Protein AF-A0A818ZG20-F1 (afdb_monomer_lite)

Sequence (237 aa):
MASTTALTSLAEIEESLRQISISDFTELKSYAKPPLAYLAIFEGIGVLLDPSKKAWEWTDDKKLMSGNKNDFLQRLFNFDKDNINNEQIERLKSILARNDCQPAHLASISTLCSKLGLWLQAILEYATQRQQSNQHIQAQTINLPRYLATLFALDENSVEIGQKATACVLAAAWCRHDHRLANNLLRHRRLFTLTEVFKAITMLDAARRIRVYEKQLKRLELCQTKPKVTKLGKIKK

pLDDT: mean 81.08, std 12.12, range [26.78, 93.75]

Structure (mmCIF, N/CA/C/O backbone):
data_AF-A0A818ZG20-F1
#
_entry.id   AF-A0A818ZG20-F1
#
loop_
_atom_site.group_PDB
_atom_site.id
_atom_site.type_symbol
_atom_site.label_atom_id
_atom_site.label_alt_id
_atom_site.label_comp_id
_atom_site.label_asym_id
_atom_site.label_entity_id
_atom_site.label_seq_id
_atom_site.pdbx_PDB_ins_code
_atom_site.Cartn_x
_atom_site.Cartn_y
_atom_site.Cartn_z
_atom_site.occupancy
_atom_site.B_iso_or_equiv
_atom_site.auth_seq_id
_atom_site.auth_comp_id
_atom_site.auth_asym_id
_atom_site.auth_atom_id
_atom_site.pdbx_PDB_model_num
ATOM 1 N N . MET A 1 1 ? -14.762 -17.375 -8.458 1.00 26.78 1 MET A N 1
ATOM 2 C CA . MET A 1 1 ? -14.739 -17.009 -7.027 1.00 26.78 1 MET A CA 1
ATOM 3 C C . MET A 1 1 ? -13.927 -15.731 -6.897 1.00 26.78 1 MET A C 1
ATOM 5 O O . MET A 1 1 ? -12.712 -15.781 -6.792 1.00 26.78 1 MET A O 1
ATOM 9 N N . ALA A 1 2 ? -14.600 -14.598 -7.099 1.00 27.95 2 ALA A N 1
ATOM 10 C CA . ALA A 1 2 ? -14.004 -13.270 -7.179 1.00 27.95 2 ALA A CA 1
ATOM 11 C C . ALA A 1 2 ? -14.020 -12.641 -5.783 1.00 27.95 2 ALA A C 1
ATOM 13 O O . ALA A 1 2 ? -15.015 -12.048 -5.373 1.00 27.95 2 ALA A O 1
ATOM 14 N N . SER A 1 3 ? -12.948 -12.842 -5.025 1.00 31.19 3 SER A N 1
ATOM 15 C CA . SER A 1 3 ? -12.778 -12.207 -3.723 1.00 31.19 3 SER A CA 1
ATOM 16 C C . SER A 1 3 ? -12.498 -10.715 -3.930 1.00 31.19 3 SER A C 1
ATOM 18 O O . SER A 1 3 ? -11.393 -10.334 -4.297 1.00 31.19 3 SER A O 1
ATOM 20 N N . THR A 1 4 ? -13.527 -9.886 -3.733 1.00 38.53 4 THR A N 1
ATOM 21 C CA . THR A 1 4 ? -13.406 -8.510 -3.207 1.00 38.53 4 THR A CA 1
ATOM 22 C C . THR A 1 4 ? -12.472 -7.539 -3.951 1.00 38.53 4 THR A C 1
ATOM 24 O O . THR A 1 4 ? -11.946 -6.600 -3.364 1.00 38.53 4 THR A O 1
ATOM 27 N N . THR A 1 5 ? -12.311 -7.679 -5.268 1.00 38.28 5 THR A N 1
ATOM 28 C CA . THR A 1 5 ? -11.611 -6.703 -6.126 1.00 38.28 5 THR A CA 1
ATOM 29 C C . THR A 1 5 ? -12.498 -5.505 -6.484 1.00 38.28 5 THR A C 1
ATOM 31 O O . THR A 1 5 ? -12.703 -5.197 -7.658 1.00 38.28 5 THR A O 1
ATOM 34 N N . ALA A 1 6 ? -13.057 -4.832 -5.483 1.00 35.72 6 ALA A N 1
ATOM 35 C CA . ALA A 1 6 ? -13.779 -3.584 -5.681 1.00 35.72 6 ALA A CA 1
ATOM 36 C C . ALA A 1 6 ? -13.383 -2.596 -4.585 1.00 35.72 6 ALA A C 1
ATOM 38 O O . ALA A 1 6 ? -13.971 -2.590 -3.514 1.00 35.72 6 ALA A O 1
ATOM 39 N N . LEU A 1 7 ? -12.379 -1.775 -4.896 1.00 42.69 7 LEU A N 1
ATOM 40 C CA . LEU A 1 7 ? -12.377 -0.356 -4.543 1.00 42.69 7 LEU A CA 1
ATOM 41 C C . LEU A 1 7 ? -12.761 -0.061 -3.086 1.00 42.69 7 LEU A C 1
ATOM 43 O O . LEU A 1 7 ? -13.851 0.418 -2.804 1.00 42.69 7 LEU A O 1
ATOM 47 N N . THR A 1 8 ? -11.829 -0.294 -2.174 1.00 53.31 8 THR A N 1
ATOM 48 C CA . THR A 1 8 ? -11.592 0.723 -1.158 1.00 53.31 8 THR A CA 1
ATOM 49 C C . THR A 1 8 ? -10.196 1.256 -1.404 1.00 53.31 8 THR A C 1
ATOM 51 O O . THR A 1 8 ? -9.191 0.657 -1.024 1.00 53.31 8 THR A O 1
ATOM 54 N N . SER A 1 9 ? -10.101 2.355 -2.156 1.00 72.31 9 SER A N 1
ATOM 55 C CA . SER A 1 9 ? -8.830 3.077 -2.235 1.00 72.31 9 SER A CA 1
ATOM 56 C C . SER A 1 9 ? -8.353 3.378 -0.807 1.00 72.31 9 SER A C 1
ATOM 58 O O . SER A 1 9 ? -9.174 3.559 0.090 1.00 72.31 9 SER A O 1
ATOM 60 N N . LEU A 1 10 ? -7.039 3.425 -0.553 1.00 79.19 10 LEU A N 1
ATOM 61 C CA . LEU A 1 10 ? -6.519 3.727 0.792 1.00 79.19 10 LEU A CA 1
ATOM 62 C C . LEU A 1 10 ? -7.192 4.981 1.389 1.00 79.19 10 LEU A C 1
ATOM 64 O O . LEU A 1 10 ? -7.510 4.997 2.570 1.00 79.19 10 LEU A O 1
ATOM 68 N N . ALA A 1 11 ? -7.530 5.961 0.544 1.00 78.69 11 ALA A N 1
ATOM 69 C CA . ALA A 1 11 ? -8.326 7.129 0.910 1.00 78.69 11 ALA A CA 1
ATOM 70 C C . ALA A 1 11 ? -9.743 6.786 1.420 1.00 78.69 11 ALA A C 1
ATOM 72 O O . ALA A 1 11 ? -10.141 7.270 2.474 1.00 78.69 11 ALA A O 1
ATOM 73 N N . GLU A 1 12 ? -10.496 5.927 0.732 1.00 80.50 12 GLU A N 1
ATOM 74 C CA . GLU A 1 12 ? -11.830 5.478 1.171 1.00 80.50 12 GLU A CA 1
ATOM 75 C C . GLU A 1 12 ? -11.778 4.699 2.494 1.00 80.50 12 GLU A C 1
ATOM 77 O O . GLU A 1 12 ? -12.680 4.806 3.333 1.00 80.50 12 GLU A O 1
ATOM 82 N N . ILE A 1 13 ? -10.702 3.937 2.719 1.00 84.12 13 ILE A N 1
ATOM 83 C CA . ILE A 1 13 ? -10.474 3.244 3.994 1.00 84.12 13 ILE A CA 1
ATOM 84 C C . ILE A 1 13 ? -10.198 4.261 5.104 1.00 84.12 13 ILE A C 1
ATOM 86 O O . ILE A 1 13 ? -10.796 4.181 6.178 1.00 84.12 13 ILE A O 1
ATOM 90 N N . GLU A 1 14 ? -9.338 5.248 4.853 1.00 85.12 14 GLU A N 1
ATOM 91 C CA . GLU A 1 14 ? -9.049 6.326 5.803 1.00 85.12 14 GLU A CA 1
ATOM 92 C C . GLU A 1 14 ? -10.299 7.159 6.129 1.00 85.12 14 GLU A C 1
ATOM 94 O O . GLU A 1 14 ? -10.539 7.493 7.292 1.00 85.12 14 GLU A O 1
ATOM 99 N N . GLU A 1 15 ? -11.148 7.448 5.142 1.00 83.94 15 GLU A N 1
ATOM 100 C CA . GLU A 1 15 ? -12.447 8.096 5.355 1.00 83.94 15 GLU A CA 1
ATOM 101 C C . GLU A 1 15 ? -13.373 7.235 6.221 1.00 83.94 15 GLU A C 1
ATOM 103 O O . GLU A 1 15 ? -13.968 7.725 7.187 1.00 83.94 15 GLU A O 1
ATOM 108 N N . SER A 1 16 ? -13.433 5.931 5.947 1.00 83.88 16 SER A N 1
ATOM 109 C CA . SER A 1 16 ? -14.210 4.976 6.740 1.00 83.88 16 SER A CA 1
ATOM 110 C C . SER A 1 16 ? -13.717 4.884 8.189 1.00 83.88 16 SER A C 1
ATOM 112 O O . SER A 1 16 ? -14.530 4.725 9.108 1.00 83.88 16 SER A O 1
ATOM 114 N N . LEU A 1 17 ? -12.405 5.012 8.413 1.00 84.56 17 LEU A N 1
ATOM 115 C CA . LEU A 1 17 ? -11.787 5.071 9.739 1.00 84.56 17 LEU A CA 1
ATOM 116 C C . LEU A 1 17 ? -12.131 6.373 10.483 1.00 84.56 17 LEU A C 1
ATOM 118 O O . LEU A 1 17 ? -12.406 6.343 11.683 1.00 84.56 17 LEU A O 1
ATOM 122 N N . ARG A 1 18 ? -12.214 7.517 9.789 1.00 83.75 18 ARG A N 1
ATOM 123 C CA . ARG A 1 18 ? -12.655 8.791 10.401 1.00 83.75 18 ARG A CA 1
ATOM 124 C C . ARG A 1 18 ? -14.087 8.720 10.936 1.00 83.75 18 ARG A C 1
ATOM 126 O O . ARG A 1 18 ? -14.400 9.364 11.937 1.00 83.75 18 ARG A O 1
ATOM 133 N N . GLN A 1 19 ? -14.935 7.910 10.305 1.00 83.25 19 GLN A N 1
ATOM 134 C CA . GLN A 1 19 ? -16.335 7.704 10.691 1.00 83.25 19 GLN A CA 1
ATOM 135 C C . GLN A 1 19 ? -16.535 6.673 11.819 1.00 83.25 19 GLN A C 1
ATOM 137 O O . GLN A 1 19 ? -17.674 6.343 12.138 1.00 83.25 19 GLN A O 1
ATOM 142 N N . ILE A 1 20 ? -15.471 6.133 12.429 1.00 81.62 20 ILE A N 1
ATOM 143 C CA . ILE A 1 20 ? -15.605 5.200 13.561 1.00 81.62 20 ILE A CA 1
ATOM 144 C C . ILE A 1 20 ? -16.333 5.875 14.734 1.00 81.62 20 ILE A C 1
ATOM 146 O O . ILE A 1 20 ? -16.061 7.038 15.061 1.00 81.62 20 ILE A O 1
ATOM 150 N N . SER A 1 21 ? -17.240 5.139 15.381 1.00 80.44 21 SER A N 1
ATOM 151 C CA . SER A 1 21 ? -17.970 5.626 16.548 1.00 80.44 21 SER A CA 1
ATOM 152 C C . SER A 1 21 ? -17.028 5.818 17.746 1.00 80.44 21 SER A C 1
ATOM 154 O O . SER A 1 21 ? -16.005 5.150 17.889 1.00 80.44 21 SER A O 1
ATOM 156 N N . ILE A 1 22 ? -17.332 6.784 18.615 1.00 79.00 22 ILE A N 1
ATOM 157 C CA . ILE A 1 22 ? -16.528 6.999 19.830 1.00 79.00 22 ILE A CA 1
ATOM 158 C C . ILE A 1 22 ? -16.702 5.813 20.793 1.00 79.00 22 ILE A C 1
ATOM 160 O O . ILE A 1 22 ? -15.735 5.436 21.451 1.00 79.00 22 ILE A O 1
ATOM 164 N N . SER A 1 23 ? -17.891 5.197 20.812 1.00 80.75 23 SER A N 1
ATOM 165 C CA . SER A 1 23 ? -18.213 4.021 21.625 1.00 80.75 23 SER A CA 1
ATOM 166 C C . SER A 1 23 ? -17.304 2.834 21.310 1.00 80.75 23 SER A C 1
ATOM 168 O O . SER A 1 23 ? -16.677 2.314 22.231 1.00 80.75 23 SER A O 1
ATOM 170 N N . ASP A 1 24 ? -17.117 2.489 20.030 1.00 81.25 24 ASP A N 1
ATOM 171 C CA . ASP A 1 24 ? -16.260 1.357 19.630 1.00 81.25 24 ASP A CA 1
ATOM 172 C C . ASP A 1 24 ? -14.813 1.551 20.117 1.00 81.25 24 ASP A C 1
ATOM 174 O O . ASP A 1 24 ? -14.146 0.617 20.560 1.00 81.25 24 ASP A O 1
ATOM 178 N N . PHE A 1 25 ? -14.319 2.794 20.077 1.00 83.38 25 PHE A N 1
ATOM 179 C CA . PHE A 1 25 ? -12.977 3.125 20.560 1.00 83.38 25 PHE A CA 1
ATOM 180 C C . PHE A 1 25 ? -12.875 3.061 22.092 1.00 83.38 25 PHE A C 1
ATOM 182 O O . PHE A 1 25 ? -11.857 2.621 22.629 1.00 83.38 25 PHE A O 1
ATOM 189 N N . THR A 1 26 ? -13.917 3.481 22.815 1.00 83.50 26 THR A N 1
ATOM 190 C CA . THR A 1 26 ? -13.950 3.369 24.282 1.00 83.50 26 THR A CA 1
ATOM 191 C C . THR A 1 26 ? -14.066 1.923 24.756 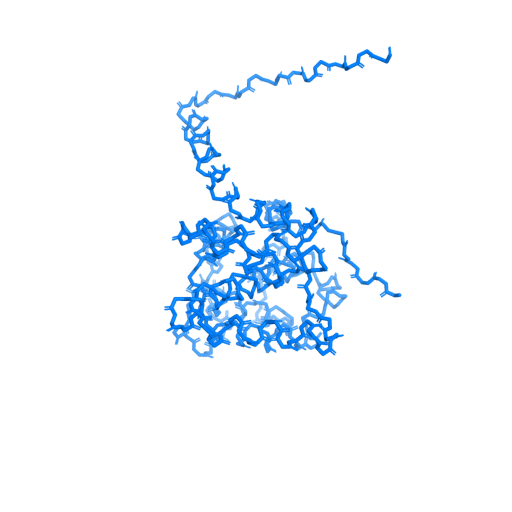1.00 83.50 26 THR A C 1
ATOM 193 O O . THR A 1 26 ? -13.383 1.550 25.709 1.00 83.50 26 THR A O 1
ATOM 196 N N . GLU A 1 27 ? -14.847 1.090 24.063 1.00 84.25 27 GLU A N 1
ATOM 197 C CA . GLU A 1 27 ? -14.943 -0.348 24.332 1.00 84.25 27 GLU A CA 1
ATOM 198 C C . GLU A 1 27 ? -13.582 -1.015 24.159 1.00 84.25 27 GLU A C 1
ATOM 200 O O . GLU A 1 27 ? -13.114 -1.732 25.043 1.00 84.25 27 GLU A O 1
ATOM 205 N N . LEU A 1 28 ? -12.887 -0.688 23.072 1.00 83.56 28 LEU A N 1
ATOM 206 C CA . LEU A 1 28 ? -11.559 -1.209 22.793 1.00 83.56 28 LEU A CA 1
ATOM 207 C C . LEU A 1 28 ? -10.544 -0.866 23.899 1.00 83.56 28 LEU A C 1
ATOM 209 O O . LEU A 1 28 ? -9.770 -1.724 24.326 1.00 83.56 28 LEU A O 1
ATOM 213 N N . LYS A 1 29 ? -10.581 0.362 24.432 1.00 81.69 29 LYS A N 1
ATOM 214 C CA . LYS A 1 29 ? -9.741 0.769 25.572 1.00 81.69 29 LYS A CA 1
ATOM 215 C C . LYS A 1 29 ? -10.071 0.033 26.870 1.00 81.69 29 LYS A C 1
ATOM 217 O O . LYS A 1 29 ? -9.186 -0.146 27.709 1.00 81.69 29 LYS A O 1
ATOM 222 N N . SER A 1 30 ? -11.332 -0.357 27.051 1.00 83.88 30 SER A N 1
ATOM 223 C CA . SER A 1 30 ? -11.817 -0.957 28.296 1.00 83.88 30 SER A CA 1
ATOM 224 C C . SER A 1 30 ? -11.324 -2.393 28.520 1.00 83.88 30 SER A C 1
ATOM 226 O O . SER A 1 30 ? -11.324 -2.870 29.655 1.00 83.88 30 SER A O 1
ATOM 228 N N . TYR A 1 31 ? -10.825 -3.075 27.480 1.00 82.56 31 TYR A N 1
ATOM 229 C CA . TYR A 1 31 ? -10.349 -4.453 27.606 1.00 82.56 31 TYR A CA 1
ATOM 230 C C . TYR A 1 31 ? -9.143 -4.583 28.556 1.00 82.56 31 TYR A C 1
ATOM 232 O O . TYR A 1 31 ? -8.060 -4.007 28.368 1.00 82.56 31 TYR A O 1
ATOM 240 N N . ALA A 1 32 ? -9.308 -5.426 29.577 1.00 77.69 32 ALA A N 1
ATOM 241 C CA . ALA A 1 32 ? -8.210 -5.892 30.423 1.00 77.69 32 ALA A CA 1
ATOM 242 C C . ALA A 1 32 ? -7.350 -6.935 29.688 1.00 77.69 32 ALA A C 1
ATOM 244 O O . ALA A 1 32 ? -6.125 -6.831 29.696 1.00 77.69 32 ALA A O 1
ATOM 245 N N . LYS A 1 33 ? -8.005 -7.886 29.006 1.00 82.56 33 LYS A N 1
ATOM 246 C CA . LYS A 1 33 ? -7.402 -8.880 28.108 1.00 82.56 33 LYS A CA 1
ATOM 247 C C . LYS A 1 33 ? -8.130 -8.824 26.759 1.00 82.56 33 LYS A C 1
ATOM 249 O O . LYS A 1 33 ? -9.299 -9.204 26.712 1.00 82.56 33 LYS A O 1
ATOM 254 N N . PRO A 1 34 ? -7.503 -8.296 25.701 1.00 83.38 34 PRO A N 1
ATOM 255 C CA . PRO A 1 34 ? -8.147 -8.159 24.403 1.00 83.38 34 PRO A CA 1
ATOM 256 C C . PRO A 1 34 ? -8.213 -9.515 23.669 1.00 83.38 34 PRO A C 1
ATOM 258 O O . PRO A 1 34 ? -7.368 -10.384 23.899 1.00 83.38 34 PRO A O 1
ATOM 261 N N . PRO A 1 35 ? -9.188 -9.699 22.763 1.00 84.62 35 PRO A N 1
ATOM 262 C CA . PRO A 1 35 ? -9.198 -10.798 21.798 1.00 84.62 35 PRO A CA 1
ATOM 263 C C . PRO A 1 35 ? -7.903 -10.891 20.971 1.00 84.62 35 PRO A C 1
ATOM 265 O O . PRO A 1 35 ? -7.295 -9.868 20.650 1.00 84.62 35 PRO A O 1
ATOM 268 N N . LEU A 1 36 ? -7.531 -12.107 20.550 1.00 84.44 36 LEU A N 1
ATOM 269 C CA . LEU A 1 36 ? -6.322 -12.366 19.745 1.00 84.44 36 LEU A CA 1
ATOM 270 C C . LEU A 1 36 ? -6.273 -11.539 18.450 1.00 84.44 36 LEU A C 1
ATOM 272 O O . LEU A 1 36 ? -5.216 -11.033 18.084 1.00 84.44 36 LEU A O 1
ATOM 276 N N . ALA A 1 37 ? -7.422 -11.322 17.808 1.00 84.62 37 ALA A N 1
ATOM 277 C CA . ALA A 1 37 ? -7.526 -10.488 16.612 1.00 84.62 37 ALA A CA 1
ATOM 278 C C . ALA A 1 37 ? -7.063 -9.039 16.840 1.00 84.62 37 ALA A C 1
ATOM 280 O O . ALA A 1 37 ? -6.375 -8.465 15.998 1.00 84.62 37 ALA A O 1
ATOM 281 N N . TYR A 1 38 ? -7.398 -8.446 17.992 1.00 85.06 38 TYR A N 1
ATOM 282 C CA . TYR A 1 38 ? -6.935 -7.098 18.320 1.00 85.06 38 TYR A CA 1
ATOM 283 C C . TYR A 1 38 ? -5.434 -7.075 18.557 1.00 85.06 38 TYR A C 1
ATOM 285 O O . TYR A 1 38 ? -4.766 -6.188 18.036 1.00 85.06 38 TYR A O 1
ATOM 293 N N . LEU A 1 39 ? -4.899 -8.065 19.274 1.00 86.25 39 LEU A N 1
ATOM 294 C CA . LEU A 1 39 ? -3.456 -8.175 19.482 1.00 86.25 39 LEU A CA 1
ATOM 295 C C . LEU A 1 39 ? -2.712 -8.243 18.148 1.00 86.25 39 LEU A C 1
ATOM 297 O O . LEU A 1 39 ? -1.753 -7.510 17.963 1.00 86.25 39 LEU A O 1
ATOM 301 N N . ALA A 1 40 ? -3.192 -9.039 17.190 1.00 86.81 40 ALA A N 1
ATOM 302 C CA . ALA A 1 40 ? -2.558 -9.145 15.880 1.00 86.81 40 ALA A CA 1
ATOM 303 C C . ALA A 1 40 ? -2.616 -7.827 15.079 1.00 86.81 40 ALA A C 1
ATOM 305 O O . ALA A 1 40 ? -1.621 -7.421 14.480 1.00 86.81 40 ALA A O 1
ATOM 306 N N . ILE A 1 41 ? -3.748 -7.113 15.090 1.00 88.31 41 ILE A N 1
ATOM 307 C CA . ILE A 1 41 ? -3.858 -5.812 14.407 1.00 88.31 41 ILE A CA 1
ATOM 308 C C . ILE A 1 41 ? -2.946 -4.768 15.050 1.00 88.31 41 ILE A C 1
ATOM 310 O O . ILE A 1 41 ? -2.248 -4.046 14.338 1.00 88.31 41 ILE A O 1
ATOM 314 N N . PHE A 1 42 ? -2.939 -4.671 16.377 1.00 87.38 42 PHE A N 1
ATOM 315 C CA . PHE A 1 42 ? -2.107 -3.694 17.072 1.00 87.38 42 PHE A CA 1
ATOM 316 C C . PHE A 1 42 ? -0.618 -4.039 17.000 1.00 87.38 42 PHE A C 1
ATOM 318 O O . PHE A 1 42 ? 0.184 -3.132 16.806 1.00 87.38 42 PHE A O 1
ATOM 325 N N . GLU A 1 43 ? -0.251 -5.323 17.003 1.00 87.75 43 GLU A N 1
ATOM 326 C CA . GLU A 1 43 ? 1.101 -5.786 16.668 1.00 87.75 43 GLU A CA 1
ATOM 327 C C . GLU A 1 43 ? 1.497 -5.298 15.264 1.00 87.75 43 GLU A C 1
ATOM 329 O O . GLU A 1 43 ? 2.586 -4.755 15.077 1.00 87.75 43 GLU A O 1
ATOM 334 N N . GLY A 1 44 ? 0.594 -5.400 14.281 1.00 87.19 44 GLY A N 1
ATOM 335 C CA . GLY A 1 44 ? 0.822 -4.897 12.925 1.00 87.19 44 GLY A CA 1
ATOM 336 C C . GLY A 1 44 ? 0.990 -3.374 12.852 1.00 87.19 44 GLY A C 1
ATOM 337 O O . GLY A 1 44 ? 1.955 -2.876 12.271 1.00 87.19 44 GLY A O 1
ATOM 338 N N . ILE A 1 45 ? 0.090 -2.617 13.485 1.00 88.19 45 ILE A N 1
ATOM 339 C CA . ILE A 1 45 ? 0.188 -1.149 13.602 1.00 88.19 45 ILE A CA 1
ATOM 340 C C . ILE A 1 45 ? 1.495 -0.755 14.298 1.00 88.19 45 ILE A C 1
ATOM 342 O O . ILE A 1 45 ? 2.163 0.205 13.909 1.00 88.19 45 ILE A O 1
ATOM 346 N N . GLY A 1 46 ? 1.872 -1.518 15.313 1.00 85.12 46 GLY A N 1
ATOM 347 C CA . GLY A 1 46 ? 3.080 -1.324 16.076 1.00 85.12 46 GLY A CA 1
ATOM 348 C C . GLY A 1 46 ? 4.348 -1.514 15.250 1.00 85.12 46 GLY A C 1
ATOM 349 O O . GLY A 1 46 ? 5.234 -0.664 15.282 1.00 85.12 46 GLY A O 1
ATOM 350 N N . VAL A 1 47 ? 4.421 -2.576 14.443 1.00 86.06 47 VAL A N 1
ATOM 351 C CA . VAL A 1 47 ? 5.539 -2.809 13.509 1.00 86.06 47 VAL A CA 1
ATOM 352 C C . VAL A 1 47 ? 5.710 -1.653 12.517 1.00 86.06 47 VAL A C 1
ATOM 354 O O . VAL A 1 47 ? 6.840 -1.354 12.121 1.00 86.06 47 VAL A O 1
ATOM 357 N N . LEU A 1 48 ? 4.618 -0.992 12.118 1.00 84.69 48 LEU A N 1
ATOM 358 C CA . LEU A 1 48 ? 4.682 0.203 11.274 1.00 84.69 48 LEU A CA 1
ATOM 359 C C . LEU A 1 48 ? 5.249 1.401 12.043 1.00 84.69 48 LEU A C 1
ATOM 361 O O . LEU A 1 48 ? 6.210 2.011 11.583 1.00 84.69 48 LEU A O 1
ATOM 365 N N . LEU A 1 49 ? 4.684 1.719 13.210 1.00 82.75 49 LEU A N 1
ATOM 366 C CA . LEU A 1 49 ? 5.001 2.944 13.953 1.00 82.75 49 LEU A CA 1
ATOM 367 C C . LEU A 1 49 ? 6.341 2.902 14.700 1.00 82.75 49 LEU A C 1
ATOM 369 O O . LEU A 1 49 ? 6.986 3.940 14.828 1.00 82.75 49 LEU A O 1
ATOM 373 N N . ASP A 1 50 ? 6.766 1.734 15.183 1.00 81.06 50 ASP A N 1
ATOM 374 C CA . ASP A 1 50 ? 8.068 1.537 15.827 1.00 81.06 50 ASP A CA 1
ATOM 375 C C . ASP A 1 50 ? 8.737 0.240 15.327 1.00 81.06 50 ASP A C 1
ATOM 377 O O . ASP A 1 50 ? 8.622 -0.820 15.955 1.00 81.06 50 ASP A O 1
ATOM 381 N N . PRO A 1 51 ? 9.464 0.298 14.192 1.00 71.06 51 PRO A N 1
ATOM 382 C CA . PRO A 1 51 ? 10.147 -0.866 13.622 1.00 71.06 51 PRO A CA 1
ATOM 383 C C . PRO A 1 51 ? 11.203 -1.492 14.538 1.00 71.06 51 PRO A C 1
ATOM 385 O O . PRO A 1 51 ? 11.545 -2.668 14.375 1.00 71.06 51 PRO A O 1
ATOM 388 N N . SER A 1 52 ? 11.740 -0.721 15.488 1.00 71.50 52 SER A N 1
ATOM 389 C CA . SER A 1 52 ? 12.810 -1.170 16.386 1.00 71.50 52 SER A CA 1
ATOM 390 C C . SER A 1 52 ? 12.300 -2.175 17.416 1.00 71.50 52 SER A C 1
ATOM 392 O O . SER A 1 52 ? 13.068 -2.971 17.966 1.00 71.50 52 SER A O 1
ATOM 394 N N . LYS A 1 53 ? 10.991 -2.167 17.672 1.00 74.19 53 LYS A N 1
ATOM 395 C CA . LYS A 1 53 ? 10.371 -2.970 18.712 1.00 74.19 53 LYS A CA 1
ATOM 396 C C . LYS A 1 53 ? 9.992 -4.355 18.190 1.00 74.19 53 LYS A C 1
ATOM 398 O O . LYS A 1 53 ? 9.196 -4.507 17.268 1.00 74.19 53 LYS A O 1
ATOM 403 N N . LYS A 1 54 ? 10.602 -5.391 18.778 1.00 66.06 54 LYS A N 1
ATOM 404 C CA . LYS A 1 54 ? 10.431 -6.795 18.356 1.00 66.06 54 LYS A CA 1
ATOM 405 C C . LYS A 1 54 ? 9.181 -7.470 18.923 1.00 66.06 54 LYS A C 1
ATOM 407 O O . LYS A 1 54 ? 8.686 -8.396 18.295 1.00 66.06 54 LYS A O 1
ATOM 412 N N . ALA A 1 55 ? 8.701 -7.031 20.084 1.00 71.56 55 ALA A N 1
ATOM 413 C CA . ALA A 1 55 ? 7.521 -7.581 20.741 1.00 71.56 55 ALA A CA 1
ATOM 414 C C . ALA A 1 55 ? 6.590 -6.442 21.160 1.00 71.56 55 ALA A C 1
ATOM 416 O O . ALA A 1 55 ? 7.027 -5.482 21.801 1.00 71.56 55 ALA A O 1
ATOM 417 N N . TRP A 1 56 ? 5.325 -6.562 20.770 1.00 75.69 56 TRP A N 1
ATOM 418 C CA . TRP A 1 56 ? 4.260 -5.648 21.153 1.00 75.69 56 TRP A CA 1
ATOM 419 C C . TRP A 1 56 ? 3.396 -6.315 22.213 1.00 75.69 56 TRP A C 1
ATOM 421 O O . TRP A 1 56 ? 2.869 -7.406 22.006 1.00 75.69 56 TRP A O 1
ATOM 431 N N . GLU A 1 57 ? 3.296 -5.669 23.369 1.00 81.88 57 GLU A N 1
ATOM 432 C CA . GLU A 1 57 ? 2.414 -6.088 24.449 1.00 81.88 57 GLU A CA 1
ATOM 433 C C . GLU A 1 57 ? 1.204 -5.157 24.521 1.00 81.88 57 GLU A C 1
ATOM 435 O O . GLU A 1 57 ? 1.295 -3.966 24.222 1.00 81.88 57 GLU A O 1
ATOM 440 N N . TRP A 1 58 ? 0.082 -5.662 25.042 1.00 84.19 58 TRP A N 1
ATOM 441 C CA . TRP A 1 58 ? -1.140 -4.865 25.216 1.00 84.19 58 TRP A CA 1
ATOM 442 C C . TRP A 1 58 ? -0.930 -3.596 26.064 1.00 84.19 58 TRP A C 1
ATOM 444 O O . TRP A 1 58 ? -1.661 -2.613 25.944 1.00 84.19 58 TRP A O 1
ATOM 454 N N . THR A 1 59 ? 0.083 -3.587 26.932 1.00 82.62 59 THR A N 1
ATOM 455 C CA . THR A 1 59 ? 0.490 -2.408 27.709 1.00 82.62 59 THR A CA 1
ATOM 456 C C . THR A 1 59 ? 0.971 -1.265 26.813 1.00 82.62 59 THR A C 1
ATOM 458 O O . THR A 1 59 ? 0.706 -0.098 27.107 1.00 82.62 59 THR A O 1
ATOM 461 N N . ASP A 1 60 ? 1.634 -1.579 25.705 1.00 82.75 60 ASP A N 1
ATOM 462 C CA . ASP A 1 60 ? 2.117 -0.613 24.727 1.00 82.75 60 ASP A CA 1
ATOM 463 C C . ASP A 1 60 ? 1.014 -0.164 23.778 1.00 82.75 60 ASP A C 1
ATOM 465 O O . ASP A 1 60 ? 0.917 1.028 23.486 1.00 82.75 60 ASP A O 1
ATOM 469 N N . ASP A 1 61 ? 0.108 -1.066 23.411 1.00 82.50 61 ASP A N 1
ATOM 470 C CA . ASP A 1 61 ? -1.091 -0.727 22.642 1.00 82.50 61 ASP A CA 1
ATOM 471 C C . ASP A 1 61 ? -1.964 0.273 23.413 1.00 82.50 61 ASP A C 1
ATOM 473 O O . ASP A 1 61 ? -2.424 1.279 22.866 1.00 82.50 61 ASP A O 1
ATOM 477 N N . LYS A 1 62 ? -2.112 0.082 24.733 1.00 82.06 62 LYS A N 1
ATOM 478 C CA . LYS A 1 62 ? -2.786 1.052 25.611 1.00 82.06 62 LYS A CA 1
ATOM 479 C C . LYS A 1 62 ? -2.103 2.414 25.631 1.00 82.06 62 LYS A C 1
ATOM 481 O O . LYS A 1 62 ? -2.798 3.431 25.618 1.00 82.06 62 LYS A O 1
ATOM 486 N N . LYS A 1 63 ? -0.766 2.466 25.644 1.00 83.50 63 LYS A N 1
ATOM 487 C CA . LYS A 1 63 ? -0.028 3.740 25.539 1.00 83.50 63 LYS A CA 1
ATOM 488 C C . LYS A 1 63 ? -0.262 4.394 24.186 1.00 83.50 63 LYS A C 1
ATOM 490 O O . LYS A 1 63 ? -0.486 5.602 24.123 1.00 83.50 63 LYS A O 1
ATOM 495 N N . LEU A 1 64 ? -0.257 3.607 23.118 1.00 81.56 64 LEU A N 1
ATOM 496 C CA . LEU A 1 64 ? -0.490 4.079 21.762 1.00 81.56 64 LEU A CA 1
ATOM 497 C C . LEU A 1 64 ? -1.889 4.693 21.610 1.00 81.56 64 LEU A C 1
ATOM 499 O O . LEU A 1 64 ? -2.049 5.728 20.962 1.00 81.56 64 LEU A O 1
ATOM 503 N N . MET A 1 65 ? -2.871 4.124 22.308 1.00 81.44 65 MET A N 1
ATOM 504 C CA . MET A 1 65 ? -4.244 4.620 22.374 1.00 81.44 65 MET A CA 1
ATOM 505 C C . MET A 1 65 ? -4.499 5.667 23.462 1.00 81.44 65 MET A C 1
ATOM 507 O O . MET A 1 65 ? -5.619 6.154 23.546 1.00 81.44 65 MET A O 1
ATOM 511 N N . SER A 1 66 ? -3.528 6.032 24.302 1.00 77.50 66 SER A N 1
ATOM 512 C CA . SER A 1 66 ? -3.745 6.888 25.488 1.00 77.50 66 SER A CA 1
ATOM 513 C C . SER A 1 66 ? -4.446 8.226 25.199 1.00 77.50 66 SER A C 1
ATOM 515 O O . SER A 1 66 ? -5.192 8.708 26.049 1.00 77.50 66 SER A O 1
ATOM 517 N N . GLY A 1 67 ? -4.286 8.778 23.993 1.00 75.50 67 GLY A N 1
ATOM 518 C CA . GLY A 1 67 ? -4.947 10.009 23.552 1.00 75.50 67 GLY A CA 1
ATOM 519 C C . GLY A 1 67 ? -6.413 9.842 23.131 1.00 75.50 67 GLY A C 1
ATOM 520 O O . GLY A 1 67 ? -7.057 8.812 23.362 1.00 75.50 67 GLY A O 1
ATOM 521 N N . ASN A 1 68 ? -6.960 10.875 22.490 1.00 80.69 68 ASN A N 1
ATOM 522 C CA . ASN A 1 68 ? -8.308 10.817 21.931 1.00 80.69 68 ASN A CA 1
ATOM 523 C C . ASN A 1 68 ? -8.344 9.952 20.663 1.00 80.69 68 ASN A C 1
ATOM 525 O O . ASN A 1 68 ? -7.329 9.766 19.991 1.00 80.69 68 ASN A O 1
ATOM 529 N N . LYS A 1 69 ? -9.540 9.481 20.281 1.00 82.81 69 LYS A N 1
ATOM 530 C CA . LYS A 1 69 ? -9.759 8.738 19.023 1.00 82.81 69 LYS A CA 1
ATOM 531 C C . LYS A 1 69 ? -9.104 9.442 17.826 1.00 82.81 69 LYS A C 1
ATOM 533 O O . LYS A 1 69 ? -8.441 8.810 17.012 1.00 82.81 69 LYS A O 1
ATOM 538 N N . ASN A 1 70 ? -9.277 10.762 17.742 1.00 82.31 70 ASN A N 1
ATOM 539 C CA . ASN A 1 70 ? -8.753 11.561 16.638 1.00 82.31 70 ASN A CA 1
ATOM 540 C C . ASN A 1 70 ? -7.221 11.635 16.642 1.00 82.31 70 ASN A C 1
ATOM 542 O O . ASN A 1 70 ? -6.633 11.594 15.569 1.00 82.31 70 ASN A O 1
ATOM 546 N N . ASP A 1 71 ? -6.581 11.682 17.812 1.00 83.81 71 ASP A N 1
ATOM 547 C CA . ASP A 1 71 ? -5.117 11.737 17.919 1.00 83.81 71 ASP A CA 1
ATOM 548 C C . ASP A 1 71 ? -4.491 10.417 17.458 1.00 83.81 71 ASP A C 1
ATOM 550 O O . ASP A 1 71 ? -3.499 10.409 16.732 1.00 83.81 71 ASP A O 1
ATOM 554 N N . PHE A 1 72 ? -5.108 9.291 17.833 1.00 84.38 72 PHE A N 1
ATOM 555 C CA . PHE A 1 72 ? -4.712 7.967 17.356 1.00 84.38 72 PHE A CA 1
ATOM 556 C C . PHE A 1 72 ? -4.838 7.865 15.830 1.00 84.38 72 PHE A C 1
ATOM 558 O O . PHE A 1 72 ? -3.873 7.507 15.157 1.00 84.38 72 PHE A O 1
ATOM 565 N N . LEU A 1 73 ? -5.987 8.256 15.267 1.00 84.31 73 LEU A N 1
ATOM 566 C CA . LEU A 1 73 ? -6.196 8.234 13.817 1.00 84.31 73 LEU A CA 1
ATOM 567 C C . LEU A 1 73 ? -5.236 9.175 13.074 1.00 84.31 73 LEU A C 1
ATOM 569 O O . LEU A 1 73 ? -4.722 8.810 12.022 1.00 84.31 73 LEU A O 1
ATOM 573 N N . GLN A 1 74 ? -4.945 10.359 13.620 1.00 83.62 74 GLN A N 1
ATOM 574 C CA . GLN A 1 74 ? -3.960 11.267 13.031 1.00 83.62 74 GLN A CA 1
ATOM 575 C C . GLN A 1 74 ? -2.559 10.656 13.008 1.00 83.62 74 GLN A C 1
ATOM 577 O O . GLN A 1 74 ? -1.870 10.791 12.004 1.00 83.62 74 GLN A O 1
ATOM 582 N N . ARG A 1 75 ? -2.139 9.949 14.064 1.00 83.69 75 ARG A N 1
ATOM 583 C CA . ARG A 1 75 ? -0.847 9.240 14.071 1.00 83.69 75 ARG A CA 1
ATOM 584 C C . ARG A 1 75 ? -0.777 8.157 12.999 1.00 83.69 75 ARG A C 1
ATOM 586 O O . ARG A 1 75 ? 0.259 8.030 12.357 1.00 83.69 75 ARG A O 1
ATOM 593 N N . LEU A 1 76 ? -1.869 7.421 12.783 1.00 84.19 76 LEU A N 1
ATOM 594 C CA . LEU A 1 76 ? -1.948 6.425 11.713 1.00 84.19 76 LEU A CA 1
ATOM 595 C C . LEU A 1 76 ? -1.859 7.074 10.327 1.00 84.19 76 LEU A C 1
ATOM 597 O O . LEU A 1 76 ? -1.074 6.633 9.498 1.00 84.19 76 LEU A O 1
ATOM 601 N N . PHE A 1 77 ? -2.629 8.134 10.070 1.00 82.69 77 PHE A N 1
ATOM 602 C CA . PHE A 1 77 ? -2.668 8.773 8.746 1.00 82.69 77 PHE A CA 1
ATOM 603 C C . PHE A 1 77 ? -1.427 9.610 8.429 1.00 82.69 77 PHE A C 1
ATOM 605 O O . PHE A 1 77 ? -1.070 9.757 7.264 1.00 82.69 77 PHE A O 1
ATOM 612 N N . ASN A 1 78 ? -0.757 10.146 9.449 1.00 83.12 78 ASN A N 1
ATOM 613 C CA . ASN A 1 78 ? 0.492 10.890 9.286 1.00 83.12 78 ASN A CA 1
ATOM 614 C C . ASN A 1 78 ? 1.717 9.969 9.184 1.00 83.12 78 ASN A C 1
ATOM 616 O O . ASN A 1 78 ? 2.835 10.465 9.053 1.00 83.12 78 ASN A O 1
ATOM 620 N N . PHE A 1 79 ? 1.533 8.650 9.281 1.00 82.38 79 PHE A N 1
ATOM 621 C CA . PHE A 1 79 ? 2.624 7.701 9.143 1.00 82.38 79 PHE A CA 1
ATOM 622 C C . PHE A 1 79 ? 3.233 7.752 7.736 1.00 82.38 79 PHE A C 1
ATOM 624 O O . PHE A 1 79 ? 2.525 7.792 6.724 1.00 82.38 79 PHE A O 1
ATOM 631 N N . ASP A 1 80 ? 4.563 7.704 7.676 1.00 80.25 80 ASP A N 1
ATOM 632 C CA . ASP A 1 80 ? 5.309 7.739 6.425 1.00 80.25 80 ASP A CA 1
ATOM 633 C C . ASP A 1 80 ? 5.261 6.381 5.705 1.00 80.25 80 ASP A C 1
ATOM 635 O O . ASP A 1 80 ? 6.185 5.566 5.755 1.00 80.25 80 ASP A O 1
ATOM 639 N N . LYS A 1 81 ? 4.153 6.143 4.994 1.00 79.06 81 LYS A N 1
ATOM 640 C CA . LYS A 1 81 ? 3.936 4.948 4.158 1.00 79.06 81 LYS A CA 1
ATOM 641 C C . LYS A 1 81 ? 4.975 4.767 3.046 1.00 79.06 81 LYS A C 1
ATOM 643 O O . LYS A 1 81 ? 5.035 3.706 2.425 1.00 79.06 81 LYS A O 1
ATOM 648 N N . ASP A 1 82 ? 5.769 5.797 2.770 1.00 76.38 82 ASP A N 1
ATOM 649 C CA . ASP A 1 82 ? 6.752 5.825 1.697 1.00 76.38 82 ASP A CA 1
ATOM 650 C C . ASP A 1 82 ? 8.121 5.266 2.112 1.00 76.38 82 ASP A C 1
ATOM 652 O O . ASP A 1 82 ? 8.923 4.930 1.229 1.00 76.38 82 ASP A O 1
ATOM 656 N N . ASN A 1 83 ? 8.359 5.115 3.419 1.00 80.50 83 ASN A N 1
ATOM 657 C CA . ASN A 1 83 ? 9.623 4.671 4.004 1.00 80.50 83 ASN A CA 1
ATOM 658 C C . ASN A 1 83 ? 9.477 3.378 4.833 1.00 80.50 83 ASN A C 1
ATOM 660 O O . ASN A 1 83 ? 10.035 3.246 5.920 1.00 80.50 83 ASN A O 1
ATOM 664 N N . ILE A 1 84 ? 8.691 2.420 4.332 1.00 84.44 84 ILE A N 1
ATOM 665 C CA . ILE A 1 84 ? 8.518 1.105 4.967 1.00 84.44 84 ILE A CA 1
ATOM 666 C C . ILE A 1 84 ? 9.631 0.157 4.497 1.00 84.44 84 ILE A C 1
ATOM 668 O O . ILE A 1 84 ? 9.792 -0.085 3.299 1.00 84.44 84 ILE A O 1
ATOM 672 N N . ASN A 1 85 ? 10.368 -0.423 5.447 1.00 84.62 85 ASN A N 1
ATOM 673 C CA . ASN A 1 85 ? 11.470 -1.348 5.178 1.00 84.62 85 ASN A CA 1
ATOM 674 C C . ASN A 1 85 ? 10.984 -2.775 4.871 1.00 84.62 85 ASN A C 1
ATOM 676 O O . ASN A 1 85 ? 9.938 -3.217 5.347 1.00 84.62 85 ASN A O 1
ATOM 680 N N . ASN A 1 86 ? 11.805 -3.554 4.156 1.00 84.56 86 ASN A N 1
ATOM 681 C CA . ASN A 1 86 ? 11.489 -4.947 3.799 1.00 84.56 86 ASN A CA 1
ATOM 682 C C . ASN A 1 86 ? 11.209 -5.827 5.030 1.00 84.56 86 ASN A C 1
ATOM 684 O O . ASN A 1 86 ? 10.304 -6.654 4.998 1.00 84.56 86 ASN A O 1
ATOM 688 N N . GLU A 1 87 ? 11.944 -5.627 6.128 1.00 85.88 87 GLU A N 1
ATOM 689 C CA . GLU A 1 87 ? 11.707 -6.364 7.376 1.00 85.88 87 GLU A CA 1
ATOM 690 C C . GLU A 1 87 ? 10.312 -6.097 7.953 1.00 85.88 87 GLU A C 1
ATOM 692 O O . GLU A 1 87 ? 9.656 -7.023 8.430 1.00 85.88 87 GLU A O 1
ATOM 697 N N . GLN A 1 88 ? 9.833 -4.850 7.880 1.00 87.38 88 GLN A N 1
ATOM 698 C CA . GLN A 1 88 ? 8.484 -4.498 8.323 1.00 87.38 88 GLN A CA 1
ATOM 699 C C . GLN A 1 88 ? 7.439 -5.159 7.425 1.00 87.38 88 GLN A C 1
ATOM 701 O O . GLN A 1 88 ? 6.480 -5.730 7.935 1.00 87.38 88 GLN A O 1
ATOM 706 N N . ILE A 1 89 ? 7.647 -5.145 6.103 1.00 88.19 89 ILE A N 1
ATOM 707 C CA . ILE A 1 89 ? 6.749 -5.785 5.131 1.00 88.19 89 ILE A CA 1
ATOM 708 C C . ILE A 1 89 ? 6.607 -7.285 5.422 1.00 88.19 89 ILE A C 1
ATOM 710 O O . ILE A 1 89 ? 5.490 -7.791 5.483 1.00 88.19 89 ILE A O 1
ATOM 714 N N . GLU A 1 90 ? 7.711 -8.003 5.633 1.00 88.69 90 GLU A N 1
ATOM 715 C CA . GLU A 1 90 ? 7.675 -9.451 5.892 1.00 88.69 90 GLU A CA 1
ATOM 716 C C . GLU A 1 90 ? 7.042 -9.797 7.248 1.00 88.69 90 GLU A C 1
ATOM 718 O O . GLU A 1 90 ? 6.249 -10.741 7.350 1.00 88.69 90 GLU A O 1
ATOM 723 N N . ARG A 1 91 ? 7.311 -8.998 8.289 1.00 87.88 91 ARG A N 1
ATOM 724 C CA . ARG A 1 91 ? 6.625 -9.147 9.583 1.00 87.88 91 ARG A CA 1
ATOM 725 C C . ARG A 1 91 ? 5.124 -8.906 9.447 1.00 87.88 91 ARG A C 1
ATOM 727 O O . ARG A 1 91 ? 4.337 -9.723 9.916 1.00 87.88 91 ARG A O 1
ATOM 734 N N . LEU A 1 92 ? 4.721 -7.845 8.749 1.00 88.94 92 LEU A N 1
ATOM 735 C CA . LEU A 1 92 ? 3.313 -7.531 8.497 1.00 88.94 92 LEU A CA 1
ATOM 736 C C . LEU A 1 92 ? 2.598 -8.632 7.715 1.00 88.94 92 LEU A C 1
ATOM 738 O O . LEU A 1 92 ? 1.493 -9.013 8.092 1.00 88.94 92 LEU A O 1
ATOM 742 N N . LYS A 1 93 ? 3.230 -9.190 6.673 1.00 88.94 93 LYS A N 1
ATOM 743 C CA . LYS A 1 93 ? 2.693 -10.355 5.948 1.00 88.94 93 LYS A CA 1
ATOM 744 C C . LYS A 1 93 ? 2.452 -11.529 6.888 1.00 88.94 93 LYS A C 1
ATOM 746 O O . LYS A 1 93 ? 1.391 -12.139 6.837 1.00 88.94 93 LYS A O 1
ATOM 751 N N . SER A 1 94 ? 3.419 -11.820 7.756 1.00 89.06 94 SER A N 1
ATOM 752 C CA . SER A 1 94 ? 3.335 -12.934 8.706 1.00 89.06 94 SER A CA 1
ATOM 753 C C . SER A 1 94 ? 2.212 -12.740 9.730 1.00 89.06 94 SER A C 1
ATOM 755 O O . SER A 1 94 ? 1.514 -13.693 10.066 1.00 89.06 94 SER A O 1
ATOM 757 N N . ILE A 1 95 ? 2.005 -11.508 10.202 1.00 86.94 95 ILE A N 1
ATOM 758 C CA . ILE A 1 95 ? 0.929 -11.155 11.139 1.00 86.94 95 ILE A CA 1
ATOM 759 C C . ILE A 1 95 ? -0.441 -11.253 10.455 1.00 86.94 95 ILE A C 1
ATOM 761 O O . ILE A 1 95 ? -1.354 -11.882 10.988 1.00 86.94 95 ILE A O 1
ATOM 765 N N . LEU A 1 96 ? -0.587 -10.682 9.256 1.00 85.88 96 LEU A N 1
ATOM 766 C CA . LEU A 1 96 ? -1.849 -10.682 8.507 1.00 85.88 96 LEU A CA 1
ATOM 767 C C . LEU A 1 96 ? -2.215 -12.061 7.934 1.00 85.88 96 LEU A C 1
ATOM 769 O O . LEU A 1 96 ? -3.384 -12.312 7.658 1.00 85.88 96 LEU A O 1
ATOM 773 N N . ALA A 1 97 ? -1.246 -12.968 7.789 1.00 85.44 97 ALA A N 1
ATOM 774 C CA . ALA A 1 97 ? -1.489 -14.354 7.392 1.00 85.44 97 ALA A CA 1
ATOM 775 C C . ALA A 1 97 ? -2.100 -15.219 8.513 1.00 85.44 97 ALA A C 1
ATOM 777 O O . ALA A 1 97 ? -2.577 -16.321 8.235 1.00 85.44 97 ALA A O 1
ATOM 778 N N . ARG A 1 98 ? -2.098 -14.756 9.774 1.00 85.06 98 ARG A N 1
ATOM 779 C CA . ARG A 1 98 ? -2.718 -15.489 10.891 1.00 85.06 98 ARG A CA 1
ATOM 780 C C . ARG A 1 98 ? -4.236 -15.576 10.694 1.00 85.06 98 ARG A C 1
ATOM 782 O O . ARG A 1 98 ? -4.864 -14.643 10.196 1.00 85.06 98 ARG A O 1
ATOM 789 N N . ASN A 1 99 ? -4.841 -16.683 11.130 1.00 74.62 99 ASN A N 1
ATOM 790 C CA . ASN A 1 99 ? -6.289 -16.903 10.991 1.00 74.62 99 ASN A CA 1
ATOM 791 C C . ASN A 1 99 ? -7.118 -15.835 11.739 1.00 74.62 99 ASN A C 1
ATOM 793 O O . ASN A 1 99 ? -8.226 -15.495 11.334 1.00 74.62 99 ASN A O 1
ATOM 797 N N . ASP A 1 100 ? -6.528 -15.245 12.779 1.00 74.94 100 ASP A N 1
ATOM 798 C CA . ASP A 1 100 ? -7.117 -14.176 13.588 1.00 74.94 100 ASP A CA 1
ATOM 799 C C . ASP A 1 100 ? -7.316 -12.861 12.808 1.00 74.94 100 ASP A C 1
ATOM 801 O O . ASP A 1 100 ? -8.124 -12.023 13.201 1.00 74.94 100 ASP A O 1
ATOM 805 N N . CYS A 1 101 ? -6.609 -12.684 11.685 1.00 74.56 101 CYS A N 1
ATOM 806 C CA . CYS A 1 101 ? -6.664 -11.495 10.831 1.00 74.56 101 CYS A CA 1
ATOM 807 C C . CYS A 1 101 ? -7.605 -11.655 9.626 1.00 74.56 101 CYS A C 1
ATOM 809 O O . CYS A 1 101 ? -7.665 -10.774 8.768 1.00 74.56 101 CYS A O 1
ATOM 811 N N . GLN A 1 102 ? -8.345 -12.766 9.533 1.00 77.19 102 GLN A N 1
ATOM 812 C CA . GLN A 1 102 ? -9.276 -12.984 8.428 1.00 77.19 102 GLN A CA 1
ATOM 813 C C . GLN A 1 102 ? -10.433 -11.976 8.483 1.00 77.19 102 GLN A C 1
ATOM 815 O O . GLN A 1 102 ? -11.058 -11.818 9.534 1.00 77.19 102 GLN A O 1
ATOM 820 N N . PRO A 1 103 ? -10.806 -11.338 7.359 1.00 75.25 103 PRO A N 1
ATOM 821 C CA . PRO A 1 103 ? -11.796 -10.259 7.346 1.00 75.25 103 PRO A CA 1
ATOM 822 C C . PRO A 1 103 ? -13.161 -10.690 7.902 1.00 75.25 103 PRO A C 1
ATOM 824 O O . PRO A 1 103 ? -13.826 -9.900 8.571 1.00 75.25 103 PRO A O 1
ATOM 827 N N . ALA A 1 104 ? -13.550 -11.954 7.694 1.00 77.12 104 ALA A N 1
ATOM 828 C CA . ALA A 1 104 ? -14.769 -12.530 8.261 1.00 77.12 104 ALA A CA 1
ATOM 829 C C . ALA A 1 104 ? -14.724 -12.608 9.799 1.00 77.12 104 ALA A C 1
ATOM 831 O O . ALA A 1 104 ? -15.709 -12.294 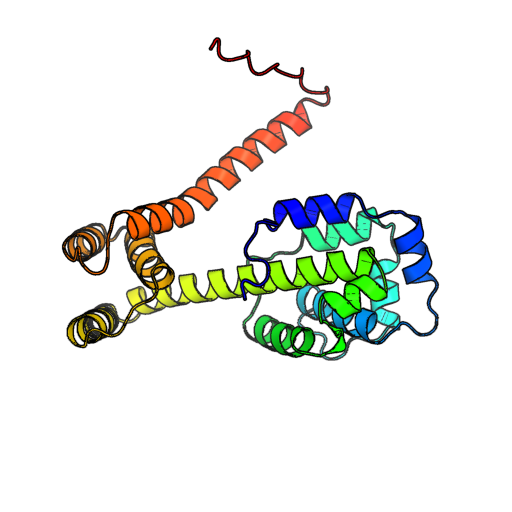10.466 1.00 77.12 104 ALA A O 1
ATOM 832 N N . HIS A 1 105 ? -13.572 -12.977 10.366 1.00 78.69 105 HIS A N 1
ATOM 833 C CA . HIS A 1 105 ? -13.381 -13.038 11.812 1.00 78.69 105 HIS A CA 1
ATOM 834 C C . HIS A 1 105 ? -13.329 -11.632 12.425 1.00 78.69 105 HIS A C 1
ATOM 836 O O . HIS A 1 105 ? -14.021 -11.363 13.406 1.00 78.69 105 HIS A O 1
ATOM 842 N N . LEU A 1 106 ? -12.612 -10.698 11.792 1.00 80.19 106 LEU A N 1
ATOM 843 C CA . LEU A 1 106 ? -12.532 -9.304 12.242 1.00 80.19 106 LEU A CA 1
ATOM 844 C C . LEU A 1 106 ? -13.907 -8.625 12.285 1.00 80.19 106 LEU A C 1
ATOM 846 O O . LEU A 1 106 ? -14.224 -7.937 13.256 1.00 80.19 106 LEU A O 1
ATOM 850 N N . ALA A 1 107 ? -14.741 -8.858 11.266 1.00 79.62 107 ALA A N 1
ATOM 851 C CA . ALA A 1 107 ? -16.099 -8.321 11.201 1.00 79.62 107 ALA A CA 1
ATOM 852 C C . ALA A 1 107 ? -17.014 -8.877 12.304 1.00 79.62 107 ALA A C 1
ATOM 854 O O . ALA A 1 107 ? -17.888 -8.157 12.779 1.00 79.62 107 ALA A O 1
ATOM 855 N N . SER A 1 108 ? -16.796 -10.126 12.734 1.00 80.00 108 SER A N 1
ATOM 856 C CA . SER A 1 108 ? -17.564 -10.737 13.827 1.00 80.00 108 SER A CA 1
ATOM 857 C C . SER A 1 108 ? -17.238 -10.146 15.202 1.00 80.00 108 SER A C 1
ATOM 859 O O . SER A 1 108 ? -18.081 -10.171 16.093 1.00 80.00 108 SER A O 1
ATOM 861 N N . ILE A 1 109 ? -16.030 -9.599 15.370 1.00 80.81 109 ILE A N 1
ATOM 862 C CA . ILE A 1 109 ? -15.557 -9.052 16.645 1.00 80.81 109 ILE A CA 1
ATOM 863 C C . ILE A 1 109 ? -15.942 -7.582 16.783 1.00 80.81 109 ILE A C 1
ATOM 865 O O . ILE A 1 109 ? -16.471 -7.178 17.815 1.00 80.81 109 ILE A O 1
ATOM 869 N N . SER A 1 110 ? -15.623 -6.757 15.781 1.00 82.00 110 SER A N 1
ATOM 870 C CA . SER A 1 110 ? -15.940 -5.328 15.811 1.00 82.00 110 SER A CA 1
ATOM 871 C C . SER A 1 110 ? -15.772 -4.669 14.447 1.00 82.00 110 SER A C 1
ATOM 873 O O . SER A 1 110 ? -14.857 -4.969 13.674 1.00 82.00 110 SER A O 1
ATOM 875 N N . THR A 1 111 ? -16.609 -3.665 14.203 1.00 83.31 111 THR A N 1
ATOM 876 C CA . THR A 1 111 ? -16.516 -2.754 13.058 1.00 83.31 111 THR A CA 1
ATOM 877 C C . THR A 1 111 ? -15.172 -2.019 13.012 1.00 83.31 111 THR A C 1
ATOM 879 O O . THR A 1 111 ? -14.605 -1.843 11.934 1.00 83.31 111 THR A O 1
ATOM 882 N N . LEU A 1 112 ? -14.627 -1.622 14.167 1.00 84.56 112 LEU A N 1
ATOM 883 C CA . LEU A 1 112 ? -13.335 -0.942 14.278 1.00 84.56 112 LEU A CA 1
ATOM 884 C C . LEU A 1 112 ? -12.197 -1.885 13.868 1.00 84.56 112 LEU A C 1
ATOM 886 O O . LEU A 1 112 ? -11.356 -1.517 13.048 1.00 84.56 112 LEU A O 1
ATOM 890 N N . CYS A 1 113 ? -12.216 -3.110 14.394 1.00 83.94 113 CYS A N 1
ATOM 891 C CA . CYS A 1 113 ? -11.243 -4.165 14.108 1.00 83.94 113 CYS A CA 1
ATOM 892 C C . CYS A 1 113 ? -11.184 -4.471 12.603 1.00 83.94 113 CYS A C 1
ATOM 894 O O . CYS A 1 113 ? -10.119 -4.447 11.989 1.00 83.94 113 CYS A O 1
ATOM 896 N N . SER A 1 114 ? -12.354 -4.634 11.979 1.00 85.06 114 SER A N 1
ATOM 897 C CA . SER A 1 114 ? -12.471 -4.831 10.532 1.00 85.06 114 SER A CA 1
ATOM 898 C C . SER A 1 114 ? -11.854 -3.678 9.729 1.00 85.06 114 SER A C 1
ATOM 900 O O . SER A 1 114 ? -11.032 -3.917 8.842 1.00 85.06 114 SER A O 1
ATOM 902 N N . LYS A 1 115 ? -12.170 -2.419 10.067 1.00 86.31 115 LYS A N 1
ATOM 903 C CA . LYS A 1 115 ? -11.633 -1.252 9.346 1.00 86.31 115 LYS A CA 1
ATOM 904 C C . LYS A 1 115 ? -10.116 -1.094 9.511 1.00 86.31 115 LYS A C 1
ATOM 906 O O . LYS A 1 115 ? -9.442 -0.756 8.541 1.00 86.31 115 LYS A O 1
ATOM 911 N N . LEU A 1 116 ? -9.571 -1.344 10.705 1.00 87.81 116 LEU A N 1
ATOM 912 C CA . LEU A 1 116 ? -8.119 -1.302 10.932 1.00 87.81 116 LEU A CA 1
ATOM 913 C C . LEU A 1 116 ? -7.389 -2.424 10.184 1.00 87.81 116 LEU A C 1
ATOM 915 O O . LEU A 1 116 ? -6.332 -2.177 9.608 1.00 87.81 116 LEU A O 1
ATOM 919 N N . GLY A 1 117 ? -7.962 -3.630 10.140 1.00 88.50 117 GLY A N 1
ATOM 920 C CA . GLY A 1 117 ? -7.409 -4.740 9.361 1.00 88.50 117 GLY A CA 1
ATOM 921 C C . GLY A 1 117 ? -7.344 -4.422 7.865 1.00 88.50 117 GLY A C 1
ATOM 922 O O . GLY A 1 117 ? -6.302 -4.611 7.238 1.00 88.50 117 GLY A O 1
ATOM 923 N N . LEU A 1 118 ? -8.417 -3.846 7.310 1.00 87.25 118 LEU A N 1
ATOM 924 C CA . LEU A 1 118 ? -8.444 -3.382 5.917 1.00 87.25 118 LEU A CA 1
ATOM 925 C C . LEU A 1 118 ? -7.381 -2.310 5.645 1.00 87.25 118 LEU A C 1
ATOM 927 O O . LEU A 1 118 ? -6.723 -2.340 4.607 1.00 87.25 118 LEU A O 1
ATOM 931 N N . TRP A 1 119 ? -7.175 -1.385 6.584 1.00 88.50 119 TRP A N 1
ATOM 932 C CA . TRP A 1 119 ? -6.144 -0.354 6.466 1.00 88.50 119 TRP A CA 1
ATOM 933 C C . TRP A 1 119 ? -4.728 -0.938 6.454 1.00 88.50 119 TRP A C 1
ATOM 935 O O . TRP A 1 119 ? -3.933 -0.586 5.582 1.00 88.50 119 TRP A O 1
ATOM 945 N N . LEU A 1 120 ? -4.425 -1.883 7.351 1.00 89.44 120 LEU A N 1
ATOM 946 C CA . LEU A 1 120 ? -3.136 -2.583 7.358 1.00 89.44 120 LEU A CA 1
ATOM 947 C C . LEU A 1 120 ? -2.891 -3.341 6.052 1.00 89.44 120 LEU A C 1
ATOM 949 O O . LEU A 1 120 ? -1.794 -3.276 5.497 1.00 89.44 120 LEU A O 1
ATOM 953 N N . GLN A 1 121 ? -3.914 -4.027 5.540 1.00 88.56 121 GLN A N 1
ATOM 954 C CA . GLN A 1 121 ? -3.828 -4.741 4.271 1.00 88.56 121 GLN A CA 1
ATOM 955 C C . GLN A 1 121 ? -3.556 -3.783 3.103 1.00 88.56 121 GLN A C 1
ATOM 957 O O . GLN A 1 121 ? -2.692 -4.064 2.272 1.00 88.56 121 GLN A O 1
ATOM 962 N N . ALA A 1 122 ? -4.228 -2.631 3.065 1.00 87.12 122 ALA A N 1
ATOM 963 C CA . ALA A 1 122 ? -4.013 -1.620 2.033 1.00 87.12 122 ALA A CA 1
ATOM 964 C C . ALA A 1 122 ? -2.611 -0.992 2.098 1.00 87.12 122 ALA A C 1
ATOM 966 O O . ALA A 1 122 ? -2.002 -0.738 1.058 1.00 87.12 122 ALA A O 1
ATOM 967 N N . ILE A 1 123 ? -2.065 -0.774 3.299 1.00 87.75 123 ILE A N 1
ATOM 968 C CA . ILE A 1 123 ? -0.681 -0.308 3.469 1.00 87.75 123 ILE A CA 1
ATOM 969 C C . ILE A 1 123 ? 0.315 -1.361 3.016 1.00 87.75 123 ILE A C 1
ATOM 971 O O . ILE A 1 123 ? 1.264 -1.028 2.307 1.00 87.75 123 ILE A O 1
ATOM 975 N N . LEU A 1 124 ? 0.111 -2.621 3.405 1.00 88.50 124 LEU A N 1
ATOM 976 C CA . LEU A 1 124 ? 0.969 -3.715 2.971 1.00 88.50 124 LEU A CA 1
ATOM 977 C C . LEU A 1 124 ? 0.986 -3.799 1.443 1.00 88.50 124 LEU A C 1
ATOM 979 O O . LEU A 1 124 ? 2.055 -3.887 0.834 1.00 88.50 124 LEU A O 1
ATOM 983 N N . GLU A 1 125 ? -0.189 -3.735 0.820 1.00 86.19 125 GLU A N 1
ATOM 984 C CA . GLU A 1 125 ? -0.294 -3.711 -0.627 1.00 86.19 125 GLU A CA 1
ATOM 985 C C . GLU A 1 125 ? 0.489 -2.519 -1.188 1.00 86.19 125 GLU A C 1
ATOM 987 O O . GLU A 1 125 ? 1.443 -2.730 -1.932 1.00 86.19 125 GLU A O 1
ATOM 992 N N . TYR A 1 126 ? 0.202 -1.289 -0.756 1.00 85.12 126 TYR A N 1
ATOM 993 C CA . TYR A 1 126 ? 0.923 -0.091 -1.198 1.00 85.12 126 TYR A CA 1
ATOM 994 C C . TYR A 1 126 ? 2.454 -0.228 -1.086 1.00 85.12 126 TYR A C 1
ATOM 996 O O . TYR A 1 126 ? 3.173 0.019 -2.059 1.00 85.12 126 TYR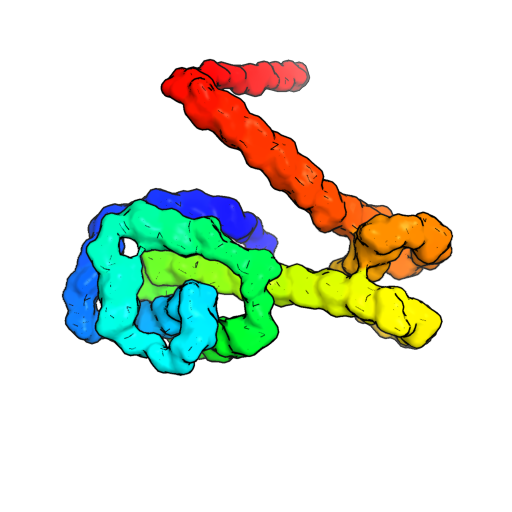 A O 1
ATOM 1004 N N . ALA A 1 127 ? 2.954 -0.688 0.063 1.00 86.19 127 ALA A N 1
ATOM 1005 C CA . ALA A 1 127 ? 4.378 -0.875 0.324 1.00 86.19 127 ALA A CA 1
ATOM 1006 C C . ALA A 1 127 ? 5.007 -1.893 -0.639 1.00 86.19 127 ALA A C 1
ATOM 1008 O O . ALA A 1 127 ? 6.044 -1.621 -1.247 1.00 86.19 127 ALA A O 1
ATOM 1009 N N . THR A 1 128 ? 4.351 -3.039 -0.853 1.00 85.88 128 THR A N 1
ATOM 1010 C CA . THR A 1 128 ? 4.829 -4.056 -1.806 1.00 85.88 128 THR A CA 1
ATOM 1011 C C . THR A 1 128 ? 4.813 -3.545 -3.247 1.00 85.88 128 THR A C 1
ATOM 1013 O O . THR A 1 128 ? 5.755 -3.797 -4.003 1.00 85.88 128 THR A O 1
ATOM 1016 N N . GLN A 1 129 ? 3.790 -2.775 -3.641 1.00 83.19 129 GLN A N 1
ATOM 1017 C CA . GLN A 1 129 ? 3.728 -2.182 -4.977 1.00 83.19 129 GLN A CA 1
ATOM 1018 C C . GLN A 1 129 ? 4.862 -1.169 -5.201 1.00 83.19 129 GLN A C 1
ATOM 1020 O O . GLN A 1 129 ? 5.493 -1.161 -6.266 1.00 83.19 129 GLN A O 1
ATOM 1025 N N . ARG A 1 130 ? 5.150 -0.341 -4.193 1.00 82.75 130 ARG A N 1
ATOM 1026 C CA . ARG A 1 130 ? 6.254 0.623 -4.211 1.00 82.75 130 ARG A CA 1
ATOM 1027 C C . ARG A 1 130 ? 7.610 -0.079 -4.283 1.00 82.75 130 ARG A C 1
ATOM 1029 O O . ARG A 1 130 ? 8.438 0.291 -5.114 1.00 82.75 130 ARG A O 1
ATOM 1036 N N . GLN A 1 131 ? 7.817 -1.125 -3.484 1.00 83.56 131 GLN A N 1
ATOM 1037 C CA . GLN A 1 131 ? 9.051 -1.912 -3.478 1.00 83.56 131 GLN A CA 1
ATOM 1038 C C . GLN A 1 131 ? 9.343 -2.525 -4.856 1.00 83.56 131 GLN A C 1
ATOM 1040 O O . GLN A 1 131 ? 10.452 -2.375 -5.362 1.00 83.56 131 GLN A O 1
ATOM 1045 N N . GLN A 1 132 ? 8.346 -3.142 -5.498 1.00 82.38 132 GLN A N 1
ATOM 1046 C CA . GLN A 1 132 ? 8.489 -3.692 -6.854 1.00 82.38 132 GLN A CA 1
ATOM 1047 C C . GLN A 1 132 ? 8.900 -2.612 -7.863 1.00 82.38 132 GLN A C 1
ATOM 1049 O O . GLN A 1 132 ? 9.823 -2.800 -8.652 1.00 82.38 132 GLN A O 1
ATOM 1054 N N . SER A 1 133 ? 8.250 -1.447 -7.811 1.00 82.31 133 SER A N 1
ATOM 1055 C CA . SER A 1 133 ? 8.564 -0.321 -8.700 1.00 82.31 133 SER A CA 1
ATOM 1056 C C . SER A 1 133 ? 10.008 0.164 -8.509 1.00 82.31 133 SER A C 1
ATOM 1058 O O . SER A 1 133 ? 10.734 0.357 -9.484 1.00 82.31 133 SER A O 1
ATOM 1060 N N . ASN A 1 134 ? 10.458 0.274 -7.255 1.00 85.00 134 ASN A N 1
ATOM 1061 C CA . ASN A 1 134 ? 11.835 0.641 -6.920 1.00 85.00 134 ASN A CA 1
ATOM 1062 C C . ASN A 1 134 ? 12.853 -0.405 -7.394 1.00 85.00 134 ASN A C 1
ATOM 1064 O O . ASN A 1 134 ? 13.910 -0.030 -7.899 1.00 85.00 134 ASN A O 1
ATOM 1068 N N . GLN A 1 135 ? 12.534 -1.699 -7.299 1.00 87.12 135 GLN A N 1
ATOM 1069 C CA . GLN A 1 135 ? 13.394 -2.773 -7.807 1.00 87.12 135 GLN A CA 1
ATOM 1070 C C . GLN A 1 135 ? 13.616 -2.660 -9.321 1.00 87.12 135 GLN A C 1
ATOM 1072 O O . GLN A 1 135 ? 14.745 -2.820 -9.777 1.00 87.12 135 GLN A O 1
ATOM 1077 N N . HIS A 1 136 ? 12.585 -2.323 -10.107 1.00 88.25 136 HIS A N 1
ATOM 1078 C CA . HIS A 1 136 ? 12.737 -2.106 -11.552 1.00 88.25 136 HIS A CA 1
ATOM 1079 C C . HIS A 1 136 ? 13.640 -0.909 -11.874 1.00 88.25 136 HIS A C 1
ATOM 1081 O O . HIS A 1 136 ? 14.478 -0.996 -12.772 1.00 88.25 136 HIS A O 1
ATOM 1087 N N . ILE A 1 137 ? 13.509 0.191 -11.125 1.00 86.56 137 ILE A N 1
ATOM 1088 C CA . ILE A 1 137 ? 14.379 1.366 -11.279 1.00 86.56 137 ILE A CA 1
ATOM 1089 C C . ILE A 1 137 ? 15.829 0.990 -10.955 1.00 86.56 137 ILE A C 1
ATOM 1091 O O . ILE A 1 137 ? 16.721 1.260 -11.758 1.00 86.56 137 ILE A O 1
ATOM 1095 N N . GLN A 1 138 ? 16.059 0.322 -9.821 1.00 88.88 138 GLN A N 1
ATOM 1096 C CA . GLN A 1 138 ? 17.390 -0.119 -9.398 1.00 88.88 138 GLN A CA 1
ATOM 1097 C C . GLN A 1 138 ? 18.013 -1.116 -10.385 1.00 88.88 138 GLN A C 1
ATOM 1099 O O . GLN A 1 138 ? 19.184 -0.998 -10.730 1.00 88.88 138 GLN A O 1
ATOM 1104 N N . ALA A 1 139 ? 17.246 -2.078 -10.898 1.00 89.38 139 ALA A N 1
ATOM 1105 C CA . ALA A 1 139 ? 17.755 -3.045 -11.866 1.00 89.38 139 ALA A CA 1
ATOM 1106 C C . ALA A 1 139 ? 18.197 -2.369 -13.178 1.00 89.38 139 ALA A C 1
ATOM 1108 O O . ALA A 1 139 ? 19.255 -2.698 -13.717 1.00 89.38 139 ALA A O 1
ATOM 1109 N N . GLN A 1 140 ? 17.435 -1.376 -13.654 1.00 90.75 140 GLN A N 1
ATOM 1110 C CA . GLN A 1 140 ? 17.798 -0.588 -14.836 1.00 90.75 140 GLN A CA 1
ATOM 1111 C C . GLN A 1 140 ? 19.011 0.321 -14.608 1.00 90.75 140 GLN A C 1
ATOM 1113 O O . GLN A 1 140 ? 19.738 0.605 -15.559 1.00 90.75 140 GLN A O 1
ATOM 1118 N N . THR A 1 141 ? 19.238 0.814 -13.387 1.00 88.31 141 THR A N 1
ATOM 1119 C CA . THR A 1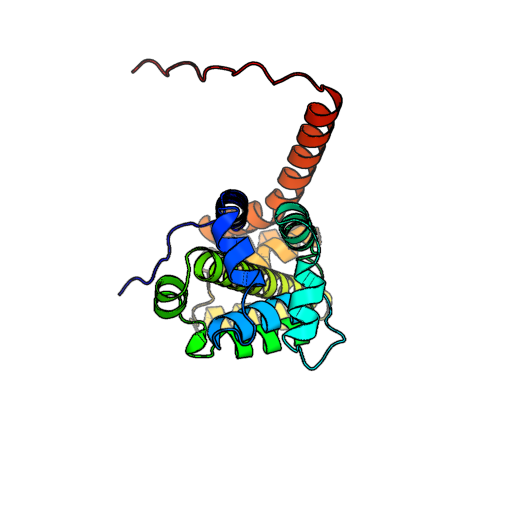 141 ? 20.416 1.641 -13.080 1.00 88.31 141 THR A CA 1
ATOM 1120 C C . THR A 1 141 ? 21.676 0.811 -12.865 1.00 88.31 141 THR A C 1
ATOM 1122 O O . THR A 1 141 ? 22.737 1.231 -13.314 1.00 88.31 141 THR A O 1
ATOM 1125 N N . ILE A 1 142 ? 21.569 -0.359 -12.231 1.00 92.44 142 ILE A N 1
ATOM 1126 C CA . ILE A 1 142 ? 22.717 -1.222 -11.922 1.00 92.44 142 ILE A CA 1
ATOM 1127 C C . ILE A 1 142 ? 23.249 -1.910 -13.182 1.00 92.44 142 ILE A C 1
ATOM 1129 O O . ILE A 1 142 ? 24.447 -1.866 -13.450 1.00 92.44 142 ILE A O 1
ATOM 1133 N N . ASN A 1 143 ? 22.385 -2.581 -13.953 1.00 91.56 143 ASN A N 1
ATOM 1134 C CA . ASN A 1 143 ? 22.817 -3.313 -15.143 1.00 91.56 143 ASN A CA 1
ATOM 1135 C C . ASN A 1 143 ? 21.693 -3.399 -16.180 1.00 91.56 143 ASN A C 1
ATOM 1137 O O . ASN A 1 143 ? 20.972 -4.397 -16.280 1.00 91.56 143 ASN A O 1
ATOM 1141 N N . LEU A 1 144 ? 21.578 -2.335 -16.975 1.00 90.50 144 LEU A N 1
ATOM 1142 C CA . LEU A 1 144 ? 20.577 -2.238 -18.029 1.00 90.50 144 LEU A CA 1
ATOM 1143 C C . LEU A 1 144 ? 20.673 -3.379 -19.065 1.00 90.50 144 LEU A C 1
ATOM 1145 O O . LEU A 1 144 ? 19.631 -3.974 -19.342 1.00 90.50 144 LEU A O 1
ATOM 1149 N N . PRO A 1 145 ? 21.855 -3.742 -19.616 1.00 92.31 145 PRO A N 1
ATOM 1150 C CA . PRO A 1 145 ? 21.942 -4.810 -20.614 1.00 92.31 145 PRO A CA 1
ATOM 1151 C C . PRO A 1 145 ? 21.421 -6.152 -20.101 1.00 92.31 145 PRO A C 1
ATOM 1153 O O . PRO A 1 145 ? 20.621 -6.795 -20.775 1.00 92.31 145 PRO A O 1
ATOM 1156 N N . ARG A 1 146 ? 21.814 -6.550 -18.884 1.00 93.75 146 ARG A N 1
ATOM 1157 C CA . ARG A 1 146 ? 21.343 -7.797 -18.270 1.00 93.75 146 ARG A CA 1
ATOM 1158 C C . ARG A 1 146 ? 19.837 -7.768 -18.047 1.00 93.75 146 ARG A C 1
ATOM 1160 O O . ARG A 1 146 ? 19.158 -8.735 -18.370 1.00 93.75 146 ARG A O 1
ATOM 1167 N N . TYR A 1 147 ? 19.323 -6.663 -17.515 1.00 93.12 147 TYR A N 1
ATOM 1168 C CA . TYR A 1 147 ? 17.899 -6.502 -17.252 1.00 93.12 147 TYR A CA 1
ATOM 1169 C C . TYR A 1 147 ? 17.057 -6.607 -18.536 1.00 93.12 147 TYR A C 1
ATOM 1171 O O . TYR A 1 147 ? 16.081 -7.356 -18.584 1.00 93.12 147 TYR A O 1
ATOM 1179 N N . LEU A 1 148 ? 17.461 -5.917 -19.606 1.00 91.56 148 LEU A N 1
ATOM 1180 C CA . LEU A 1 148 ? 16.764 -5.985 -20.892 1.00 91.56 148 LEU A CA 1
ATOM 1181 C C . LEU A 1 148 ? 16.884 -7.361 -21.544 1.00 91.56 148 LEU A C 1
ATOM 1183 O O . LEU A 1 148 ? 15.886 -7.869 -22.042 1.00 91.56 148 LEU A O 1
ATOM 1187 N N . ALA A 1 149 ? 18.060 -7.991 -21.486 1.00 92.56 149 ALA A N 1
ATOM 1188 C CA . ALA A 1 149 ? 18.240 -9.351 -21.983 1.00 92.56 149 ALA A CA 1
ATOM 1189 C C . ALA A 1 149 ? 17.295 -10.330 -21.275 1.00 92.56 149 ALA A C 1
ATOM 1191 O O . ALA A 1 149 ? 16.647 -11.129 -21.939 1.00 92.56 149 ALA A O 1
ATOM 1192 N N . THR A 1 150 ? 17.142 -10.227 -19.948 1.00 92.25 150 THR A N 1
ATOM 1193 C CA . THR A 1 150 ? 16.177 -11.066 -19.221 1.00 92.25 150 THR A CA 1
ATOM 1194 C C . THR A 1 150 ? 14.735 -10.779 -19.626 1.00 92.25 150 THR A C 1
ATOM 1196 O O . THR A 1 150 ? 13.968 -11.714 -19.816 1.00 92.25 150 THR A O 1
ATOM 1199 N N . LEU A 1 151 ? 14.366 -9.508 -19.805 1.00 90.94 151 LEU A N 1
ATOM 1200 C CA . LEU A 1 151 ? 13.015 -9.128 -20.213 1.00 90.94 151 LEU A CA 1
ATOM 1201 C C . LEU A 1 151 ? 12.665 -9.682 -21.601 1.00 90.94 151 LEU A C 1
ATOM 1203 O O . LEU A 1 151 ? 11.599 -10.264 -21.778 1.00 90.94 151 LEU A O 1
ATOM 1207 N N . PHE A 1 152 ? 13.563 -9.515 -22.572 1.00 89.88 152 PHE A N 1
ATOM 1208 C CA . PHE A 1 152 ? 13.340 -9.979 -23.939 1.00 89.88 152 PHE A CA 1
ATOM 1209 C C . PHE A 1 152 ? 13.435 -11.498 -24.058 1.00 89.88 152 PHE A C 1
ATOM 1211 O O . PHE A 1 152 ? 12.608 -12.089 -24.740 1.00 89.88 152 PHE A O 1
ATOM 1218 N N . ALA A 1 153 ? 14.340 -12.150 -23.325 1.00 91.56 153 ALA A N 1
ATOM 1219 C CA . ALA A 1 153 ? 14.386 -13.609 -23.275 1.00 91.56 153 ALA A CA 1
ATOM 1220 C C . ALA A 1 153 ? 13.082 -14.205 -22.714 1.00 91.56 153 ALA A C 1
ATOM 1222 O O . ALA A 1 153 ? 12.632 -15.247 -23.183 1.00 91.56 153 ALA A O 1
ATOM 1223 N N . LEU A 1 154 ? 12.451 -13.561 -21.724 1.00 91.56 154 LEU A N 1
ATOM 1224 C CA . LEU A 1 154 ? 11.146 -13.998 -21.214 1.00 91.56 154 LEU A CA 1
ATOM 1225 C C . LEU A 1 154 ? 10.041 -13.860 -22.274 1.00 91.56 154 LEU A C 1
ATOM 1227 O O . LEU A 1 154 ? 9.234 -14.775 -22.422 1.00 91.56 154 LEU A O 1
ATOM 1231 N N . ASP A 1 155 ? 10.035 -12.765 -23.039 1.00 88.00 155 ASP A N 1
ATOM 1232 C CA . ASP A 1 155 ? 9.078 -12.541 -24.135 1.00 88.00 155 ASP A CA 1
ATOM 1233 C C . ASP A 1 155 ? 9.265 -13.530 -25.296 1.00 88.00 155 ASP A C 1
ATOM 1235 O O . ASP A 1 155 ? 8.294 -14.095 -25.807 1.00 88.00 155 ASP A O 1
ATOM 1239 N N . GLU A 1 156 ? 10.515 -13.797 -25.681 1.00 89.25 156 GLU A N 1
ATOM 1240 C CA . GLU A 1 156 ? 10.862 -14.782 -26.711 1.00 89.25 156 GLU A CA 1
ATOM 1241 C C . GLU A 1 156 ? 10.394 -16.187 -26.317 1.00 89.25 156 GLU A C 1
ATOM 1243 O O . GLU A 1 156 ? 9.764 -16.881 -27.115 1.00 89.25 156 GLU A O 1
ATOM 1248 N N . ASN A 1 157 ? 10.594 -16.567 -25.052 1.00 92.50 157 ASN A N 1
ATOM 1249 C CA . ASN A 1 157 ? 10.106 -17.832 -24.501 1.00 92.50 157 ASN A CA 1
ATOM 1250 C C . ASN A 1 157 ? 8.594 -17.834 -24.204 1.00 92.50 157 ASN A C 1
ATOM 1252 O O . ASN A 1 157 ? 8.079 -18.809 -23.662 1.00 92.50 157 ASN A O 1
ATOM 1256 N N . SER A 1 158 ? 7.868 -16.768 -24.566 1.00 84.44 158 SER A N 1
ATOM 1257 C CA . SER A 1 158 ? 6.422 -16.616 -24.347 1.00 84.44 158 SER A CA 1
ATOM 1258 C C . SER A 1 158 ? 5.992 -16.801 -22.887 1.00 84.44 158 SER A C 1
ATOM 1260 O O . SER A 1 158 ? 4.876 -17.238 -22.612 1.00 84.44 158 SER A O 1
ATOM 1262 N N . VAL A 1 159 ? 6.869 -16.447 -21.944 1.00 88.19 159 VAL A N 1
ATOM 1263 C CA . VAL A 1 159 ? 6.533 -16.392 -20.521 1.00 88.19 159 VAL A CA 1
ATOM 1264 C C . VAL A 1 159 ? 5.710 -15.132 -20.280 1.00 88.19 159 VAL A C 1
ATOM 1266 O O . VAL A 1 159 ? 6.145 -14.025 -20.595 1.00 88.19 159 VAL A O 1
ATOM 1269 N N . GLU A 1 160 ? 4.514 -15.284 -19.713 1.00 83.31 160 GLU A N 1
ATOM 1270 C CA . GLU A 1 160 ? 3.631 -14.150 -19.450 1.00 83.31 160 GLU A CA 1
ATOM 1271 C C . GLU A 1 160 ? 4.245 -13.195 -18.420 1.00 83.31 160 GLU A C 1
ATOM 1273 O O . GLU A 1 160 ? 4.423 -13.522 -17.244 1.00 83.31 160 GLU A O 1
ATOM 1278 N N . ILE A 1 161 ? 4.548 -11.975 -18.861 1.00 86.62 161 ILE A N 1
ATOM 1279 C CA . ILE A 1 161 ? 4.997 -10.897 -17.984 1.00 86.62 161 ILE A CA 1
ATOM 1280 C C . ILE A 1 161 ? 3.765 -10.111 -17.551 1.00 86.62 161 ILE A C 1
ATOM 1282 O O . ILE A 1 161 ? 3.030 -9.570 -18.376 1.00 86.62 161 ILE A O 1
ATOM 1286 N N . GLY A 1 162 ? 3.532 -10.023 -16.242 1.00 87.12 162 GLY A N 1
ATOM 1287 C CA . GLY A 1 162 ? 2.377 -9.300 -15.717 1.00 87.12 162 GLY A CA 1
ATOM 1288 C C . GLY A 1 162 ? 2.346 -7.837 -16.182 1.00 87.12 162 GLY A C 1
ATOM 1289 O O . GLY A 1 162 ? 3.350 -7.130 -16.092 1.00 87.12 162 GLY A O 1
ATOM 1290 N N . GLN A 1 163 ? 1.166 -7.351 -16.588 1.00 87.38 163 GLN A N 1
ATOM 1291 C CA . GLN A 1 163 ? 0.944 -5.985 -17.106 1.00 87.38 163 GLN A CA 1
ATOM 1292 C C . GLN A 1 163 ? 1.469 -4.869 -16.186 1.00 87.38 163 GLN A C 1
ATOM 1294 O O . GLN A 1 163 ? 1.781 -3.762 -16.618 1.00 87.38 163 GLN A O 1
ATOM 1299 N N . LYS A 1 164 ? 1.512 -5.129 -14.877 1.00 85.69 164 LYS A N 1
ATOM 1300 C CA . LYS A 1 164 ? 2.071 -4.192 -13.903 1.00 85.69 164 LYS A CA 1
ATOM 1301 C C . LYS A 1 164 ? 3.591 -4.106 -14.023 1.00 85.69 164 LYS A C 1
ATOM 1303 O O . LYS A 1 164 ? 4.129 -3.009 -14.008 1.00 85.69 164 LYS A O 1
ATOM 1308 N N . ALA A 1 165 ? 4.274 -5.242 -14.153 1.00 88.19 165 ALA A N 1
ATOM 1309 C CA . ALA A 1 165 ? 5.726 -5.281 -14.274 1.00 88.19 165 ALA A CA 1
ATOM 1310 C C . ALA A 1 165 ? 6.182 -4.580 -15.561 1.00 88.19 165 ALA A C 1
ATOM 1312 O O . ALA A 1 165 ? 7.089 -3.754 -15.511 1.00 88.19 165 ALA A O 1
ATOM 1313 N N . THR A 1 166 ? 5.501 -4.815 -16.688 1.00 91.25 166 THR A N 1
ATOM 1314 C CA . THR A 1 166 ? 5.763 -4.103 -17.951 1.00 91.25 166 THR A CA 1
ATOM 1315 C C . THR A 1 166 ? 5.493 -2.600 -17.830 1.00 91.25 166 THR A C 1
ATOM 1317 O O . THR A 1 166 ? 6.340 -1.796 -18.219 1.00 91.25 166 THR A O 1
ATOM 1320 N N . ALA A 1 167 ? 4.388 -2.188 -17.198 1.00 91.69 167 ALA A N 1
ATOM 1321 C CA . ALA A 1 167 ? 4.140 -0.775 -16.903 1.00 91.69 167 ALA A CA 1
ATOM 1322 C C . ALA A 1 167 ? 5.251 -0.155 -16.029 1.00 91.69 167 ALA A C 1
ATOM 1324 O O . ALA A 1 167 ? 5.729 0.938 -16.335 1.00 91.69 167 ALA A O 1
ATOM 1325 N N . CYS A 1 168 ? 5.726 -0.864 -14.998 1.00 91.25 168 CYS A N 1
ATOM 1326 C CA . CYS A 1 168 ? 6.851 -0.430 -14.165 1.00 91.25 168 CYS A CA 1
ATOM 1327 C C . CYS A 1 168 ? 8.151 -0.295 -14.967 1.00 91.25 168 CYS A C 1
ATOM 1329 O O . CYS A 1 168 ? 8.891 0.661 -14.753 1.00 91.25 168 CYS A O 1
ATOM 1331 N N . VAL A 1 169 ? 8.431 -1.213 -15.902 1.00 92.50 169 VAL A N 1
ATOM 1332 C CA . VAL A 1 169 ? 9.619 -1.143 -16.771 1.00 92.50 169 VAL A CA 1
ATOM 1333 C C . VAL A 1 169 ? 9.632 0.166 -17.561 1.00 92.50 169 VAL A C 1
ATOM 1335 O O . VAL A 1 169 ? 10.648 0.865 -17.583 1.00 92.50 169 VAL A O 1
ATOM 1338 N N . LEU A 1 170 ? 8.502 0.502 -18.185 1.00 92.19 170 LEU A N 1
ATOM 1339 C CA . LEU A 1 170 ? 8.354 1.716 -18.983 1.00 92.19 170 LEU A CA 1
ATOM 1340 C C . LEU A 1 170 ? 8.390 2.978 -18.109 1.00 92.19 170 LEU A C 1
ATOM 1342 O O . LEU A 1 170 ? 9.093 3.935 -18.435 1.00 92.19 170 LEU A O 1
ATOM 1346 N N . ALA A 1 171 ? 7.688 2.961 -16.972 1.00 91.12 171 ALA A N 1
ATOM 1347 C CA . ALA A 1 171 ? 7.691 4.061 -16.012 1.00 91.12 171 ALA A CA 1
ATOM 1348 C C . ALA A 1 171 ? 9.102 4.341 -15.472 1.00 91.12 171 ALA A C 1
ATOM 1350 O O . ALA A 1 171 ? 9.504 5.499 -15.394 1.00 91.12 171 ALA A O 1
ATOM 1351 N N . ALA A 1 172 ? 9.882 3.299 -15.167 1.00 91.06 172 ALA A N 1
ATOM 1352 C CA . ALA A 1 172 ? 11.266 3.422 -14.715 1.00 91.06 172 ALA A CA 1
ATOM 1353 C C . ALA A 1 172 ? 12.175 4.065 -15.778 1.00 91.06 172 ALA A C 1
ATOM 1355 O O . ALA A 1 172 ? 12.968 4.951 -15.445 1.00 91.06 172 ALA A O 1
ATOM 1356 N N . ALA A 1 173 ? 12.013 3.697 -17.056 1.00 91.19 173 ALA A N 1
ATOM 1357 C CA . ALA A 1 173 ? 12.757 4.309 -18.158 1.00 91.19 173 ALA A CA 1
ATOM 1358 C C . ALA A 1 173 ? 12.447 5.813 -18.286 1.00 91.19 173 ALA A C 1
ATOM 1360 O O . ALA A 1 173 ? 13.361 6.630 -18.417 1.00 91.19 173 ALA A O 1
ATOM 1361 N N . TRP A 1 174 ? 11.171 6.200 -18.176 1.00 90.19 174 TRP A N 1
ATOM 1362 C CA . TRP A 1 174 ? 10.760 7.608 -18.174 1.00 90.19 174 TRP A CA 1
ATOM 1363 C C . TRP A 1 174 ? 11.226 8.379 -16.937 1.00 90.19 174 TRP A C 1
ATOM 1365 O O . TRP A 1 174 ? 11.668 9.518 -17.075 1.00 90.19 174 TRP A O 1
ATOM 1375 N N . CYS A 1 175 ? 11.189 7.767 -15.750 1.00 87.50 175 CYS A N 1
ATOM 1376 C CA . CYS A 1 175 ? 11.690 8.369 -14.510 1.00 87.50 175 CYS A CA 1
ATOM 1377 C C . CYS A 1 175 ? 13.189 8.691 -14.582 1.00 87.50 175 CYS A C 1
ATOM 1379 O O . CYS A 1 175 ? 13.633 9.685 -14.017 1.00 87.50 175 CYS A O 1
ATOM 1381 N N . ARG A 1 176 ? 13.963 7.870 -15.300 1.00 86.38 176 ARG A N 1
ATOM 1382 C CA . ARG A 1 176 ? 15.391 8.088 -15.587 1.00 86.38 176 ARG A CA 1
ATOM 1383 C C . ARG A 1 176 ? 15.658 9.110 -16.700 1.00 86.38 176 ARG A C 1
ATOM 1385 O O . ARG A 1 176 ? 16.818 9.343 -17.022 1.00 86.38 176 ARG A O 1
ATOM 1392 N N . HIS A 1 177 ? 14.618 9.671 -17.321 1.00 87.69 177 HIS A N 1
ATOM 1393 C CA . HIS A 1 177 ? 14.715 10.499 -18.530 1.00 87.69 177 HIS A CA 1
ATOM 1394 C C . HIS A 1 177 ? 15.355 9.780 -19.735 1.00 87.69 177 HIS A C 1
ATOM 1396 O O . HIS A 1 177 ? 15.854 10.411 -20.668 1.00 87.69 177 HIS A O 1
ATOM 1402 N N . ASP A 1 178 ? 15.310 8.444 -19.758 1.00 89.38 178 ASP A N 1
ATOM 1403 C CA . ASP A 1 178 ? 15.860 7.635 -20.844 1.00 89.38 178 ASP A CA 1
ATOM 1404 C C . ASP A 1 178 ? 14.816 7.443 -21.952 1.00 89.38 178 ASP A C 1
ATOM 1406 O O . ASP A 1 178 ? 14.190 6.392 -22.125 1.00 89.38 178 ASP A O 1
ATOM 1410 N N . HIS A 1 179 ? 14.587 8.518 -22.707 1.00 90.44 179 HIS A N 1
ATOM 1411 C CA . HIS A 1 179 ? 13.586 8.541 -23.774 1.00 90.44 179 HIS A CA 1
ATOM 1412 C C . HIS A 1 179 ? 13.918 7.583 -24.925 1.00 90.44 179 HIS A C 1
ATOM 1414 O O . HIS A 1 179 ? 13.012 7.098 -25.603 1.00 90.44 179 HIS A O 1
ATOM 1420 N N . ARG A 1 180 ? 15.205 7.280 -25.145 1.00 91.81 180 ARG A N 1
ATOM 1421 C CA . ARG A 1 180 ? 15.634 6.322 -26.173 1.00 91.81 180 ARG A CA 1
ATOM 1422 C C . ARG A 1 180 ? 15.208 4.910 -25.800 1.00 91.81 180 ARG A C 1
ATOM 1424 O O . ARG A 1 180 ? 14.591 4.236 -26.623 1.00 91.81 180 ARG A O 1
ATOM 1431 N N . LEU A 1 181 ? 15.478 4.495 -24.562 1.00 90.12 181 LEU A N 1
ATOM 1432 C CA . LEU A 1 181 ? 15.030 3.204 -24.060 1.00 90.12 181 LEU A CA 1
ATOM 1433 C C . LEU A 1 181 ? 13.506 3.091 -24.104 1.00 90.12 181 LEU A C 1
ATOM 1435 O O . LEU A 1 181 ? 12.987 2.116 -24.639 1.00 90.12 181 LEU A O 1
ATOM 1439 N N . ALA A 1 182 ? 12.791 4.101 -23.609 1.00 91.31 182 ALA A N 1
ATOM 1440 C CA . ALA A 1 182 ? 11.333 4.087 -23.623 1.00 91.31 182 ALA A CA 1
ATOM 1441 C C . ALA A 1 182 ? 10.766 3.951 -25.047 1.00 91.31 182 ALA A C 1
ATOM 1443 O O . ALA A 1 182 ? 9.876 3.138 -25.281 1.00 91.31 182 ALA A O 1
ATOM 1444 N N . ASN A 1 183 ? 11.325 4.676 -26.023 1.00 91.44 183 ASN A N 1
ATOM 1445 C CA . ASN A 1 183 ? 10.922 4.547 -27.424 1.00 91.44 183 ASN A CA 1
ATOM 1446 C C . ASN A 1 183 ? 11.198 3.150 -27.987 1.00 91.44 183 ASN A C 1
ATOM 1448 O O . ASN A 1 183 ? 10.387 2.644 -28.759 1.00 91.44 183 ASN A O 1
ATOM 1452 N N . ASN A 1 184 ? 12.308 2.517 -27.601 1.00 90.31 184 ASN A N 1
ATOM 1453 C CA . ASN A 1 184 ? 12.612 1.148 -28.009 1.00 90.31 184 ASN A CA 1
ATOM 1454 C C . ASN A 1 184 ? 11.626 0.149 -27.396 1.00 90.31 184 ASN A C 1
ATOM 1456 O O . ASN A 1 184 ? 11.081 -0.672 -28.124 1.00 90.31 184 ASN A O 1
ATOM 1460 N N . LEU A 1 185 ? 11.316 0.268 -26.101 1.00 91.38 185 LEU A N 1
ATOM 1461 C CA . LEU A 1 185 ? 10.317 -0.574 -25.434 1.00 91.38 185 LEU A CA 1
ATOM 1462 C C . LEU A 1 185 ? 8.946 -0.466 -26.119 1.00 91.38 185 LEU A C 1
ATOM 1464 O O . LEU A 1 185 ? 8.330 -1.479 -26.433 1.00 91.38 185 LEU A O 1
ATOM 1468 N N . LEU A 1 186 ? 8.505 0.749 -26.457 1.00 92.38 186 LEU A N 1
ATOM 1469 C CA . LEU A 1 186 ? 7.220 0.986 -27.126 1.00 92.38 186 LEU A CA 1
ATOM 1470 C C . LEU A 1 186 ? 7.114 0.374 -28.531 1.00 92.38 186 LEU A C 1
ATOM 1472 O O . LEU A 1 186 ? 5.999 0.187 -29.024 1.00 92.38 186 LEU A O 1
ATOM 1476 N N . ARG A 1 187 ? 8.237 0.055 -29.190 1.00 91.38 187 ARG A N 1
ATOM 1477 C CA . ARG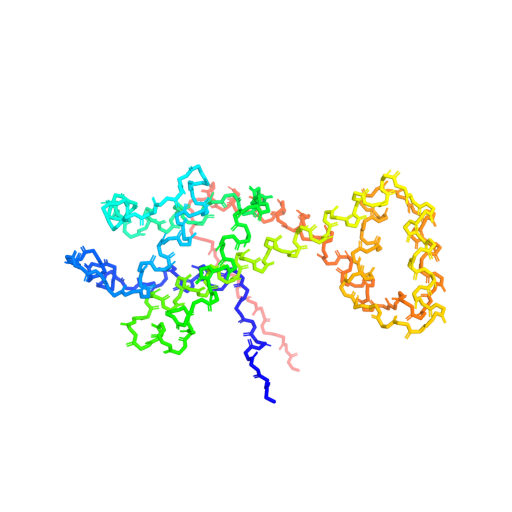 A 1 187 ? 8.225 -0.673 -30.472 1.00 91.38 187 ARG A CA 1
ATOM 1478 C C . ARG A 1 187 ? 7.784 -2.126 -30.292 1.00 91.38 187 ARG A C 1
ATOM 1480 O O . ARG A 1 187 ? 7.185 -2.687 -31.207 1.00 91.38 187 ARG A O 1
ATOM 1487 N N . HIS A 1 188 ? 7.997 -2.713 -29.114 1.00 87.88 188 HIS A N 1
ATOM 1488 C CA . HIS A 1 188 ? 7.561 -4.068 -28.782 1.00 87.88 188 HIS A CA 1
ATOM 1489 C C . HIS A 1 188 ? 6.083 -4.077 -28.375 1.00 87.88 188 HIS A C 1
ATOM 1491 O O . HIS A 1 188 ? 5.730 -4.183 -27.200 1.00 87.88 188 HIS A O 1
ATOM 1497 N N . ARG A 1 189 ? 5.198 -3.984 -29.377 1.00 86.19 189 ARG A N 1
ATOM 1498 C CA . ARG A 1 189 ? 3.733 -3.926 -29.202 1.00 86.19 189 ARG A CA 1
ATOM 1499 C C . ARG A 1 189 ? 3.131 -5.139 -28.495 1.00 86.19 189 ARG A C 1
ATOM 1501 O O . ARG A 1 189 ? 2.032 -5.021 -27.973 1.00 86.19 189 ARG A O 1
ATOM 1508 N N . ARG A 1 190 ? 3.836 -6.274 -28.471 1.00 86.38 190 ARG A N 1
ATOM 1509 C CA . ARG A 1 190 ? 3.418 -7.480 -27.744 1.00 86.38 190 ARG A CA 1
ATOM 1510 C C . ARG A 1 190 ? 3.441 -7.275 -26.225 1.00 86.38 190 ARG A C 1
ATOM 1512 O O . ARG A 1 190 ? 2.529 -7.724 -25.547 1.00 86.38 190 ARG A O 1
ATOM 1519 N N . LEU A 1 191 ? 4.453 -6.570 -25.716 1.00 85.56 191 LEU A N 1
ATOM 1520 C CA . LEU A 1 191 ? 4.655 -6.337 -24.281 1.00 85.56 191 LEU A CA 1
ATOM 1521 C C . LEU A 1 191 ? 4.128 -4.977 -23.807 1.00 85.56 191 LEU A C 1
ATOM 1523 O O . LEU A 1 191 ? 3.673 -4.855 -22.672 1.00 85.56 191 LEU A O 1
ATOM 1527 N N . PHE A 1 192 ? 4.223 -3.949 -24.656 1.00 90.31 192 PHE A N 1
ATOM 1528 C CA . PHE A 1 192 ? 3.895 -2.563 -24.315 1.00 90.31 192 PHE A CA 1
ATOM 1529 C C . PHE A 1 192 ? 2.740 -2.059 -25.179 1.00 90.31 192 PHE A C 1
ATOM 1531 O O . PHE A 1 192 ? 2.933 -1.365 -26.185 1.00 90.31 192 PHE A O 1
ATOM 1538 N N . THR A 1 193 ? 1.522 -2.418 -24.783 1.00 91.31 193 THR A N 1
ATOM 1539 C CA . THR A 1 193 ? 0.295 -1.919 -25.398 1.00 91.31 193 THR A CA 1
ATOM 1540 C C . THR A 1 193 ? -0.150 -0.610 -24.737 1.00 91.31 193 THR A C 1
ATOM 1542 O O . THR A 1 193 ? 0.486 -0.070 -23.825 1.00 91.31 193 THR A O 1
ATOM 1545 N N . LEU A 1 194 ? -1.274 -0.067 -25.205 1.00 90.81 194 LEU A N 1
ATOM 1546 C CA . LEU A 1 194 ? -1.849 1.158 -24.661 1.00 90.81 194 LEU A CA 1
ATOM 1547 C C . LEU A 1 194 ? -2.228 1.019 -23.174 1.00 90.81 194 LEU A C 1
ATOM 1549 O O . LEU A 1 194 ? -2.182 2.011 -22.447 1.00 90.81 194 LEU A O 1
ATOM 1553 N N . THR A 1 195 ? -2.547 -0.190 -22.697 1.00 89.62 195 THR A N 1
ATOM 1554 C CA . THR A 1 195 ? -2.875 -0.418 -21.282 1.00 89.62 195 THR A CA 1
ATOM 1555 C C . THR A 1 195 ? -1.663 -0.239 -20.379 1.00 89.62 195 THR A C 1
ATOM 1557 O O . THR A 1 195 ? -1.774 0.407 -19.337 1.00 89.62 195 THR A O 1
ATOM 1560 N N . GLU A 1 196 ? -0.497 -0.749 -20.773 1.00 90.56 196 GLU A N 1
ATOM 1561 C CA . GLU A 1 196 ? 0.747 -0.606 -20.008 1.00 90.56 196 GLU A CA 1
ATOM 1562 C C . GLU A 1 196 ? 1.230 0.842 -20.027 1.00 90.56 196 GLU A C 1
ATOM 1564 O O . GLU A 1 196 ? 1.651 1.362 -18.996 1.00 90.56 196 GLU A O 1
ATOM 1569 N N . VAL A 1 197 ? 1.104 1.513 -21.176 1.00 91.31 197 VAL A N 1
ATOM 1570 C CA . VAL A 1 197 ? 1.403 2.945 -21.327 1.00 91.31 197 VAL A CA 1
ATOM 1571 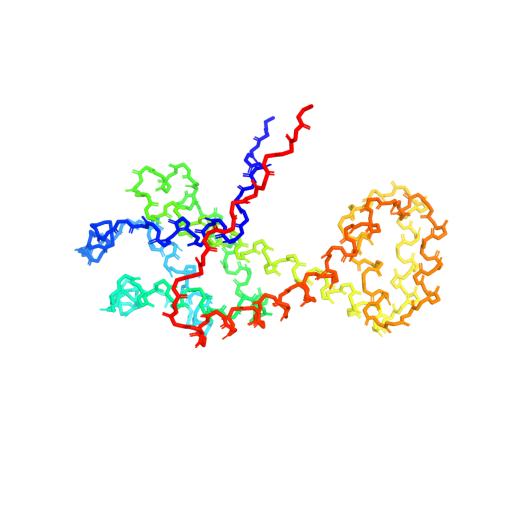C C . VAL A 1 197 ? 0.531 3.778 -20.397 1.00 91.31 197 VAL A C 1
ATOM 1573 O O . VAL A 1 197 ? 1.047 4.602 -19.643 1.00 91.31 197 VAL A O 1
ATOM 1576 N N . PHE A 1 198 ? -0.783 3.544 -20.408 1.00 88.88 198 PHE A N 1
ATOM 1577 C CA . PHE A 1 198 ? -1.710 4.244 -19.529 1.00 88.88 198 PHE A CA 1
ATOM 1578 C C . PHE A 1 198 ? -1.358 4.009 -18.057 1.00 88.88 198 PHE A C 1
ATOM 1580 O O . PHE A 1 198 ? -1.228 4.971 -17.302 1.00 88.88 198 PHE A O 1
ATOM 1587 N N . LYS A 1 199 ? -1.112 2.754 -17.658 1.00 88.69 199 LYS A N 1
ATOM 1588 C CA . LYS A 1 199 ? -0.697 2.409 -16.289 1.00 88.69 199 LYS A CA 1
ATOM 1589 C C . LYS A 1 199 ? 0.597 3.121 -15.894 1.00 88.69 199 LYS A C 1
ATOM 1591 O O . LYS A 1 199 ? 0.627 3.776 -14.855 1.00 88.69 199 LYS A O 1
ATOM 1596 N N . ALA A 1 200 ? 1.624 3.077 -16.739 1.00 88.81 200 ALA A N 1
ATOM 1597 C CA . ALA A 1 200 ? 2.898 3.745 -16.495 1.00 88.81 200 ALA A CA 1
ATOM 1598 C C . ALA A 1 200 ? 2.728 5.264 -16.309 1.00 88.81 200 ALA A C 1
ATOM 1600 O O . ALA A 1 200 ? 3.276 5.837 -15.368 1.00 88.81 200 ALA A O 1
ATOM 1601 N N . ILE A 1 201 ? 1.906 5.910 -17.145 1.00 88.12 201 ILE A N 1
ATOM 1602 C CA . ILE A 1 201 ? 1.580 7.336 -17.004 1.00 88.12 201 ILE A CA 1
ATOM 1603 C C . ILE A 1 201 ? 0.845 7.593 -15.689 1.00 88.12 201 ILE A C 1
ATOM 1605 O O . ILE A 1 201 ? 1.233 8.494 -14.953 1.00 88.12 201 ILE A O 1
ATOM 1609 N N . THR A 1 202 ? -0.173 6.795 -15.345 1.00 85.88 202 THR A N 1
ATOM 1610 C CA . THR A 1 202 ? -0.918 6.991 -14.091 1.00 85.88 202 THR A CA 1
ATOM 1611 C C . THR A 1 202 ? -0.028 6.888 -12.852 1.00 85.88 202 THR A C 1
ATOM 1613 O O . THR A 1 202 ? -0.206 7.669 -11.916 1.00 85.88 202 THR A O 1
ATOM 1616 N N . MET A 1 203 ? 0.965 5.991 -12.866 1.00 82.00 203 MET A N 1
ATOM 1617 C CA . MET A 1 203 ? 1.950 5.861 -11.789 1.00 82.00 203 MET A CA 1
ATOM 1618 C C . MET A 1 203 ? 2.827 7.113 -11.658 1.00 82.00 203 MET A C 1
ATOM 1620 O O . MET A 1 203 ? 3.050 7.588 -10.546 1.00 82.00 203 MET A O 1
ATOM 1624 N N . LEU A 1 204 ? 3.290 7.682 -12.775 1.00 82.12 204 LEU A N 1
ATOM 1625 C CA . LEU A 1 204 ? 4.136 8.883 -12.773 1.00 82.12 204 LEU A CA 1
ATOM 1626 C C . LEU A 1 204 ? 3.348 10.166 -12.462 1.00 82.12 204 LEU A C 1
ATOM 1628 O O . LEU A 1 204 ? 3.818 11.034 -11.722 1.00 82.12 204 LEU A O 1
ATOM 1632 N N . ASP A 1 205 ? 2.126 10.285 -12.983 1.00 78.44 205 ASP A N 1
ATOM 1633 C CA . ASP A 1 205 ? 1.257 11.446 -12.775 1.00 78.44 205 ASP A CA 1
ATOM 1634 C C . ASP A 1 205 ? 0.700 11.531 -11.348 1.00 78.44 205 ASP A C 1
ATOM 1636 O O . ASP A 1 205 ? 0.320 12.623 -10.909 1.00 78.44 205 ASP A O 1
ATOM 1640 N N . ALA A 1 206 ? 0.669 10.426 -10.594 1.00 72.50 206 ALA A N 1
ATOM 1641 C CA . ALA A 1 206 ? 0.218 10.415 -9.203 1.00 72.50 206 ALA A CA 1
ATOM 1642 C C . ALA A 1 206 ? 0.980 11.445 -8.349 1.00 72.50 206 ALA A C 1
ATOM 1644 O O . ALA A 1 206 ? 0.358 12.253 -7.658 1.00 72.50 206 ALA A O 1
ATOM 1645 N N . ALA A 1 207 ? 2.309 11.514 -8.479 1.00 66.69 207 ALA A N 1
ATOM 1646 C CA . ALA A 1 207 ? 3.139 12.474 -7.748 1.00 66.69 207 ALA A CA 1
ATOM 1647 C C . ALA A 1 207 ? 2.822 13.934 -8.117 1.00 66.69 207 ALA A C 1
ATOM 1649 O O . ALA A 1 207 ? 2.775 14.816 -7.254 1.00 66.69 207 ALA A O 1
ATOM 1650 N N . ARG A 1 208 ? 2.557 14.210 -9.401 1.00 74.12 208 ARG A N 1
ATOM 1651 C CA . ARG A 1 208 ? 2.145 15.544 -9.859 1.00 74.12 208 ARG A CA 1
ATOM 1652 C C . ARG A 1 208 ? 0.790 15.931 -9.269 1.00 74.12 208 ARG A C 1
ATOM 1654 O O . ARG A 1 208 ? 0.639 17.058 -8.799 1.00 74.12 208 ARG A O 1
ATOM 1661 N N . ARG A 1 209 ? -0.180 15.012 -9.282 1.00 71.25 209 ARG A N 1
ATOM 1662 C CA . ARG A 1 209 ? -1.520 15.227 -8.717 1.00 71.25 209 ARG A CA 1
ATOM 1663 C C . ARG A 1 209 ? -1.460 15.495 -7.214 1.00 71.25 209 ARG A C 1
ATOM 1665 O O . ARG A 1 209 ? -2.085 16.451 -6.770 1.00 71.25 209 ARG A O 1
ATOM 1672 N N . ILE A 1 210 ? -0.647 14.745 -6.467 1.00 70.06 210 ILE A N 1
ATOM 1673 C CA . ILE A 1 210 ? -0.427 14.959 -5.025 1.00 70.06 210 ILE A CA 1
ATOM 1674 C C . ILE A 1 210 ? 0.036 16.396 -4.753 1.00 70.06 210 ILE A C 1
ATOM 1676 O O . ILE A 1 210 ? -0.610 17.105 -3.989 1.00 70.06 210 ILE A O 1
ATOM 1680 N N . ARG A 1 211 ? 1.060 16.891 -5.464 1.00 73.31 211 ARG A N 1
ATOM 1681 C CA . ARG A 1 211 ? 1.545 18.278 -5.296 1.00 73.31 211 ARG A CA 1
ATOM 1682 C C . ARG A 1 211 ? 0.481 19.331 -5.612 1.00 73.31 211 ARG A C 1
ATOM 1684 O O . ARG A 1 211 ? 0.461 20.404 -5.006 1.00 73.31 211 ARG A O 1
ATOM 1691 N N . VAL A 1 212 ? -0.376 19.071 -6.602 1.00 78.19 212 VAL A N 1
ATOM 1692 C CA . VAL A 1 212 ? -1.496 19.965 -6.932 1.00 78.19 212 VAL A CA 1
ATOM 1693 C C . VAL A 1 212 ? -2.514 19.976 -5.792 1.00 78.19 212 VAL A C 1
ATOM 1695 O O . VAL A 1 212 ? -2.913 21.062 -5.368 1.00 78.19 212 VAL A O 1
ATOM 1698 N N . TYR A 1 213 ? -2.878 18.809 -5.257 1.00 73.12 213 TYR A N 1
ATOM 1699 C CA . TYR A 1 213 ? -3.810 18.697 -4.136 1.00 73.12 213 TYR A CA 1
ATOM 1700 C C . TYR A 1 213 ? -3.259 19.310 -2.852 1.00 73.12 213 TYR A C 1
ATOM 1702 O O . TYR A 1 213 ? -3.975 20.060 -2.204 1.00 73.12 213 TYR A O 1
ATOM 1710 N N . GLU A 1 214 ? -1.981 19.117 -2.530 1.00 75.19 214 GLU A N 1
ATOM 1711 C CA . GLU A 1 214 ? -1.332 19.781 -1.392 1.00 75.19 214 GLU A CA 1
ATOM 1712 C C . GLU A 1 214 ? -1.401 21.308 -1.504 1.00 75.19 214 GLU A C 1
ATOM 1714 O O . GLU A 1 214 ? -1.711 22.002 -0.535 1.00 75.19 214 GLU A O 1
ATOM 1719 N N . LYS A 1 215 ? -1.147 21.860 -2.699 1.00 80.44 215 LYS A N 1
ATOM 1720 C CA . LYS A 1 215 ? -1.282 23.306 -2.939 1.00 80.44 215 LYS A CA 1
ATOM 1721 C C . LYS A 1 215 ? -2.726 23.775 -2.786 1.00 80.44 215 LYS A C 1
ATOM 1723 O O . LYS A 1 215 ? -2.950 24.860 -2.254 1.00 80.44 215 LYS A O 1
ATOM 1728 N N . GLN A 1 216 ? -3.693 23.002 -3.275 1.00 80.50 216 GLN A N 1
ATOM 1729 C CA . GLN A 1 216 ? -5.113 23.317 -3.115 1.00 80.50 216 GLN A CA 1
ATOM 1730 C C . GLN A 1 216 ? -5.536 23.262 -1.644 1.00 80.50 216 GLN A C 1
ATOM 1732 O O . GLN A 1 216 ? -6.216 24.173 -1.183 1.00 80.50 216 GLN A O 1
ATOM 1737 N N . LEU A 1 217 ? -5.078 22.258 -0.899 1.00 79.69 217 LEU A N 1
ATOM 1738 C CA . LEU A 1 217 ? -5.380 22.065 0.515 1.00 79.69 217 LEU A CA 1
ATOM 1739 C C . LEU A 1 217 ? -4.843 23.229 1.357 1.00 79.69 217 LEU A C 1
ATOM 1741 O O . LEU A 1 217 ? -5.614 23.861 2.070 1.00 79.69 217 LEU A O 1
ATOM 1745 N N . LYS A 1 218 ? -3.585 23.639 1.137 1.00 82.81 218 LYS A N 1
ATOM 1746 C CA . LYS A 1 218 ? -2.999 24.835 1.773 1.00 82.81 218 LYS A CA 1
ATOM 1747 C C . LYS A 1 218 ? -3.793 26.113 1.489 1.00 82.81 218 LYS A C 1
ATOM 1749 O O . LYS A 1 218 ? -3.959 26.951 2.368 1.00 82.81 218 LYS A O 1
ATOM 1754 N N . ARG A 1 219 ? -4.297 26.283 0.259 1.00 82.56 219 ARG A N 1
ATOM 1755 C CA . ARG A 1 219 ? -5.156 27.431 -0.091 1.00 82.56 219 ARG A CA 1
ATOM 1756 C C . ARG A 1 219 ? -6.482 27.391 0.667 1.00 82.56 219 ARG A C 1
ATOM 1758 O O . ARG A 1 219 ? -6.930 28.427 1.138 1.00 82.56 219 ARG A O 1
ATOM 1765 N N . LEU A 1 220 ? -7.097 26.215 0.785 1.00 77.12 220 LEU A N 1
ATOM 1766 C CA . LEU A 1 220 ? -8.364 26.036 1.496 1.00 77.12 220 LEU A CA 1
ATOM 1767 C C . LEU A 1 220 ? -8.218 26.265 3.007 1.00 77.12 220 LEU A C 1
ATOM 1769 O O . LEU A 1 220 ? -9.081 26.905 3.601 1.00 77.12 220 LEU A O 1
ATOM 1773 N N . GLU A 1 221 ? -7.118 25.814 3.608 1.00 78.69 221 GLU A N 1
ATOM 1774 C CA . GLU A 1 221 ? -6.799 26.051 5.023 1.00 78.69 221 GLU A CA 1
ATOM 1775 C C . GLU A 1 221 ? -6.609 27.542 5.329 1.00 78.69 221 GLU A C 1
ATOM 1777 O O . GLU A 1 221 ? -7.144 28.047 6.317 1.00 78.69 221 GLU A O 1
ATOM 1782 N N . LEU A 1 222 ? -5.918 28.273 4.446 1.00 81.38 222 LEU A N 1
ATOM 1783 C CA . LEU A 1 222 ? -5.743 29.726 4.559 1.00 81.38 222 LEU A CA 1
ATOM 1784 C C . LEU A 1 222 ? -7.061 30.498 4.424 1.00 81.38 222 LEU A C 1
ATOM 1786 O O . LEU A 1 222 ? -7.195 31.585 4.979 1.00 81.38 222 LEU A O 1
ATOM 1790 N N . CYS A 1 223 ? -8.039 29.963 3.692 1.00 74.50 223 CYS A N 1
ATOM 1791 C CA . CYS A 1 223 ? -9.286 30.673 3.437 1.00 74.50 223 CYS A CA 1
ATOM 1792 C C . CYS A 1 223 ? -10.258 30.709 4.627 1.00 74.50 223 CYS A C 1
ATOM 1794 O O . CYS A 1 223 ? -11.173 31.526 4.544 1.00 74.50 223 CYS A O 1
ATOM 1796 N N . GLN A 1 224 ? -10.103 29.875 5.676 1.00 61.25 224 GLN A N 1
ATOM 1797 C CA . GLN A 1 224 ? -10.935 29.725 6.908 1.00 61.25 224 GLN A CA 1
ATOM 1798 C C . GLN A 1 224 ? -12.482 29.758 6.761 1.00 61.25 224 GLN A C 1
ATOM 1800 O O . GLN A 1 224 ? -13.219 29.524 7.717 1.00 61.25 224 GLN A O 1
ATOM 1805 N N . THR A 1 225 ? -13.009 29.991 5.565 1.00 60.50 225 THR A N 1
ATOM 1806 C CA . THR A 1 225 ? -14.416 30.144 5.218 1.00 60.50 225 THR A CA 1
ATOM 1807 C C . THR A 1 225 ? -14.835 28.924 4.414 1.00 60.50 225 THR A C 1
ATOM 1809 O O . THR A 1 225 ? -14.118 28.468 3.522 1.00 60.50 225 THR A O 1
ATOM 1812 N N . LYS A 1 226 ? -15.996 28.350 4.752 1.00 58.50 226 LYS A N 1
ATOM 1813 C CA . LYS A 1 226 ? -16.519 27.162 4.066 1.00 58.50 226 LYS A CA 1
ATOM 1814 C C . LYS A 1 226 ? -16.611 27.448 2.556 1.00 58.50 226 LYS A C 1
ATOM 1816 O O . LYS A 1 226 ? -17.268 28.425 2.183 1.00 58.50 226 LYS A O 1
ATOM 1821 N N . PRO A 1 227 ? -15.991 26.630 1.685 1.00 56.44 227 PRO A N 1
ATOM 1822 C CA . PRO A 1 227 ? -16.059 26.847 0.246 1.00 56.44 227 PRO A CA 1
ATOM 1823 C C . PRO A 1 227 ? -17.519 26.793 -0.216 1.00 56.44 227 PRO A C 1
ATOM 1825 O O . PRO A 1 227 ? -18.277 25.901 0.174 1.00 56.44 227 PRO A O 1
ATOM 1828 N N . LYS A 1 228 ? -17.934 27.762 -1.041 1.00 57.00 228 LYS A N 1
ATOM 1829 C CA . LYS A 1 228 ? -19.278 27.767 -1.634 1.00 57.00 228 LYS A CA 1
ATOM 1830 C C . LYS A 1 228 ? -19.437 26.506 -2.484 1.00 57.00 228 LYS A C 1
ATOM 1832 O O . LYS A 1 228 ? -18.646 26.274 -3.398 1.00 57.00 228 LYS A O 1
ATOM 1837 N N . VAL A 1 229 ? -20.463 25.703 -2.191 1.00 60.53 229 VAL A N 1
ATOM 1838 C CA . VAL A 1 229 ? -20.788 24.494 -2.960 1.00 60.53 229 VAL A CA 1
ATOM 1839 C C . VAL A 1 229 ? -21.050 24.910 -4.403 1.00 60.53 229 VAL A C 1
ATOM 1841 O O . VAL A 1 229 ? -22.077 25.513 -4.718 1.00 60.53 229 VAL A O 1
ATOM 1844 N N . THR A 1 230 ? -20.101 24.616 -5.286 1.00 58.75 230 THR A N 1
ATOM 1845 C CA . THR A 1 230 ? -20.286 24.839 -6.716 1.00 58.75 230 THR A CA 1
ATOM 1846 C C . THR A 1 230 ? -21.165 23.699 -7.204 1.00 58.75 230 THR A C 1
ATOM 1848 O O . THR A 1 230 ? -20.716 22.559 -7.298 1.00 58.75 230 THR A O 1
ATOM 1851 N N . LYS A 1 231 ? -22.454 23.970 -7.432 1.00 58.94 231 LYS A N 1
ATOM 1852 C CA . LYS A 1 231 ? -23.357 22.983 -8.032 1.00 58.94 231 LYS A CA 1
ATOM 1853 C C . LYS A 1 231 ? -22.794 22.633 -9.410 1.00 58.94 231 LYS A C 1
ATOM 1855 O O . LYS A 1 231 ? -22.750 23.500 -10.279 1.00 58.94 231 LYS A O 1
ATOM 1860 N N . LEU A 1 232 ? -22.361 21.384 -9.600 1.00 54.66 232 LEU A N 1
ATOM 1861 C CA . LEU A 1 232 ? -22.088 20.832 -10.926 1.00 54.66 232 LEU A CA 1
ATOM 1862 C C . LEU A 1 232 ? -23.367 21.009 -11.745 1.00 54.66 232 LEU A C 1
ATOM 1864 O O . LEU A 1 232 ? -24.407 20.431 -11.419 1.00 54.66 232 LEU A O 1
ATOM 1868 N N . GLY A 1 233 ? -23.318 21.900 -12.736 1.00 54.75 233 GLY A N 1
ATOM 1869 C CA . GLY A 1 233 ? -24.447 22.153 -13.617 1.00 54.75 233 GLY A CA 1
ATOM 1870 C C . GLY A 1 233 ? -24.910 20.830 -14.215 1.00 54.75 233 GLY A C 1
ATOM 1871 O O . GLY A 1 233 ? -24.096 20.065 -14.729 1.00 54.75 233 GLY A O 1
ATOM 1872 N N . LYS A 1 234 ? -26.210 20.536 -14.106 1.00 50.69 234 LYS A N 1
ATOM 1873 C CA . LYS A 1 234 ? -26.799 19.361 -14.749 1.00 50.69 234 LYS A CA 1
ATOM 1874 C C . LYS A 1 234 ? -26.493 19.447 -16.244 1.00 50.69 234 LYS A C 1
ATOM 1876 O O . LYS A 1 234 ? -26.916 20.399 -16.897 1.00 50.69 234 LYS A O 1
ATOM 1881 N N . ILE A 1 235 ? -25.764 18.463 -16.764 1.00 47.38 235 ILE A N 1
ATOM 1882 C CA . ILE A 1 235 ? -25.609 18.261 -18.204 1.00 47.38 235 ILE A CA 1
ATOM 1883 C C . ILE A 1 235 ? -27.027 18.054 -18.746 1.00 47.38 235 ILE A C 1
ATOM 1885 O O . ILE A 1 235 ? -27.736 17.154 -18.285 1.00 47.38 235 ILE A O 1
ATOM 1889 N N . LYS A 1 236 ? -27.485 18.941 -19.637 1.00 45.34 236 LYS A N 1
ATOM 1890 C CA . LYS A 1 236 ? -28.762 18.747 -20.331 1.00 45.34 236 LYS A CA 1
ATOM 1891 C C . LYS A 1 236 ? -28.638 17.467 -21.161 1.00 45.34 236 LYS A C 1
ATOM 1893 O O . LYS A 1 236 ? -27.678 17.337 -21.915 1.00 45.34 236 LYS A O 1
ATOM 1898 N N . LYS A 1 237 ? -29.569 16.537 -20.931 1.00 48.91 237 LYS A N 1
ATOM 1899 C CA . LYS A 1 237 ? -29.806 15.387 -21.809 1.00 48.91 237 LYS A CA 1
ATOM 1900 C C . LYS A 1 237 ? -30.136 15.861 -23.217 1.00 48.91 237 LYS A C 1
ATOM 1902 O O . LYS A 1 237 ? -30.785 16.929 -23.313 1.00 48.91 237 LYS A O 1
#

Foldseek 3Di:
DDPDPDDPQLVVLLVLLVPDDQVQLVVVLPDPPDDPLVLLLLVLVCCQLPVPDPDDDVVVVNVCSVDGSVVSSCSSVVGDLPPDDPVSLVVLCVSCPDPSLDLVNQVVVDPNSNSSSVSSVNSSVVSVLNVLLVVLLVCCVPDVVVVVVVVVVCVVVVPDDDLSNLLSNLLSCVVVVVVVVNVVSCVPCVSDPPSSVVSSVCVVCVVVVVVVVVVVVVVVVVVPDDDDPDPPPPDDD

Secondary structure (DSSP, 8-state):
-----S---HHHHHHHHHT--HHHHHHHHH-SS--HHHHHHHHHHHHHH-TT-S---HHHHHHHTSS-HHHHHHHHHTS-TTS--HHHHHHHHHHHTSGGG-HHHHHHH-HHHHHHHHHHHHHHHHHHHHHHHHHHHHHHHH-HHHHHHHHHHHHHTT----HHHHHHHHHHHHHTT-HHHHHHHHH-TTT--HHHHHHHHHHHHHHHHHHHHHHHHHHHHHT-SPPP----PPPP-

Radius of gyration: 22.0 Å; chains: 1; bounding box: 53×48×61 Å